Protein AF-A0A0V8E8H3-F1 (afdb_monomer_lite)

Structure (mmCIF, N/CA/C/O backbone):
data_AF-A0A0V8E8H3-F1
#
_entry.id   AF-A0A0V8E8H3-F1
#
loop_
_atom_site.group_PDB
_atom_site.id
_atom_site.type_symbol
_atom_site.label_atom_id
_atom_site.label_alt_id
_atom_site.label_comp_id
_atom_site.label_asym_id
_atom_site.label_entity_id
_atom_site.label_seq_id
_atom_site.pdbx_PDB_ins_code
_atom_site.Cartn_x
_atom_site.Cartn_y
_atom_site.Cartn_z
_atom_site.occupancy
_atom_site.B_iso_or_equiv
_atom_site.auth_seq_id
_atom_site.auth_comp_id
_atom_site.auth_asym_id
_atom_site.auth_atom_id
_atom_site.pdbx_PDB_model_num
ATOM 1 N N . MET A 1 1 ? -11.693 100.941 108.330 1.00 37.38 1 MET A N 1
ATOM 2 C CA . MET A 1 1 ? -12.966 100.360 107.832 1.00 37.38 1 MET A CA 1
ATOM 3 C C . MET A 1 1 ? -12.773 100.107 106.336 1.00 37.38 1 MET A C 1
ATOM 5 O O . MET A 1 1 ? -12.421 101.044 105.645 1.00 37.38 1 MET A O 1
ATOM 9 N N . LYS A 1 2 ? -12.611 98.863 105.846 1.00 33.56 2 LYS A N 1
ATOM 10 C CA . LYS A 1 2 ? -13.673 97.895 105.465 1.00 33.56 2 LYS A CA 1
ATOM 11 C C . LYS A 1 2 ? -14.804 98.586 104.664 1.00 33.56 2 LYS A C 1
ATOM 13 O O . LYS A 1 2 ? -15.386 99.509 105.199 1.00 33.56 2 LYS A O 1
ATOM 18 N N . LYS A 1 3 ? -15.227 98.151 103.472 1.00 38.03 3 LYS A N 1
ATOM 19 C CA . LYS A 1 3 ? -14.852 97.002 102.628 1.00 38.03 3 LYS A CA 1
ATOM 20 C C . LYS A 1 3 ? -15.695 97.066 101.327 1.00 38.03 3 LYS A C 1
ATOM 22 O O . LYS A 1 3 ? -16.772 97.642 101.343 1.00 38.03 3 LYS A O 1
ATOM 27 N N . VAL A 1 4 ? -15.244 96.307 100.321 1.00 41.72 4 VAL A N 1
ATOM 28 C CA . VAL A 1 4 ? -16.020 95.638 99.241 1.00 41.72 4 VAL A CA 1
ATOM 29 C C . VAL A 1 4 ? -16.290 96.492 97.994 1.00 41.72 4 VAL A C 1
ATOM 31 O O . VAL A 1 4 ? -17.105 97.399 98.005 1.00 41.72 4 VAL A O 1
ATOM 34 N N . LYS A 1 5 ? -15.477 96.341 96.937 1.00 48.31 5 LYS A N 1
ATOM 35 C CA . LYS A 1 5 ? -15.525 95.304 95.871 1.00 48.31 5 LYS A CA 1
ATOM 36 C C . LYS A 1 5 ? -16.839 95.317 95.089 1.00 48.31 5 LYS A C 1
ATOM 38 O O . LYS A 1 5 ? -17.816 94.708 95.502 1.00 48.31 5 LYS A O 1
ATOM 43 N N . ASN A 1 6 ? -16.785 95.898 93.895 1.00 41.44 6 ASN A N 1
ATOM 44 C CA . ASN A 1 6 ? -17.741 95.603 92.840 1.00 41.44 6 ASN A CA 1
ATOM 45 C C . ASN A 1 6 ? -17.167 94.461 91.981 1.00 41.44 6 ASN A C 1
ATOM 47 O O . ASN A 1 6 ? -16.032 94.538 91.509 1.00 41.44 6 ASN A O 1
ATOM 51 N N . ILE A 1 7 ? -17.914 93.364 91.876 1.00 50.38 7 ILE A N 1
ATOM 52 C CA . ILE A 1 7 ? -17.522 92.127 91.190 1.00 50.38 7 ILE A CA 1
ATOM 53 C C . ILE A 1 7 ? -17.868 92.280 89.707 1.00 50.38 7 ILE A C 1
ATOM 55 O O . ILE A 1 7 ? -19.026 92.497 89.357 1.00 50.38 7 ILE A O 1
ATOM 59 N N . LYS A 1 8 ? -16.870 92.155 88.827 1.00 50.28 8 LYS A N 1
ATOM 60 C CA . LYS A 1 8 ? -17.069 92.178 87.372 1.00 50.28 8 LYS A CA 1
ATOM 61 C C . LYS A 1 8 ? -17.584 90.804 86.923 1.00 50.28 8 LYS A C 1
ATOM 63 O O . LYS A 1 8 ? -16.892 89.805 87.103 1.00 50.28 8 LYS A O 1
ATOM 68 N N . ARG A 1 9 ? -18.805 90.748 86.377 1.00 48.50 9 ARG A N 1
ATOM 69 C CA . ARG A 1 9 ? -19.373 89.544 85.743 1.00 48.50 9 ARG A CA 1
ATOM 70 C C . ARG A 1 9 ? -18.621 89.254 84.440 1.00 48.50 9 ARG A C 1
ATOM 72 O O . ARG A 1 9 ? -18.602 90.102 83.553 1.00 48.50 9 ARG A O 1
ATOM 79 N N . ILE A 1 10 ? -18.025 88.071 84.344 1.00 56.50 10 ILE A N 1
ATOM 80 C CA . ILE A 1 10 ? -17.453 87.508 83.112 1.00 56.50 10 ILE A CA 1
ATOM 81 C C . ILE A 1 10 ? -18.575 86.740 82.396 1.00 56.50 10 ILE A C 1
ATOM 83 O O . ILE A 1 10 ? -19.375 86.072 83.053 1.00 56.50 10 ILE A O 1
ATOM 87 N N . SER A 1 11 ? -18.695 86.892 81.075 1.00 54.25 11 SER A N 1
ATOM 88 C CA . SER A 1 11 ? -19.768 86.284 80.279 1.00 54.25 11 SER A CA 1
ATOM 89 C C . SER A 1 11 ? -19.485 84.816 79.958 1.00 54.25 11 SER A C 1
ATOM 91 O O . SER A 1 11 ? -18.358 84.453 79.632 1.00 54.25 11 SER A O 1
ATOM 93 N N . PHE A 1 12 ? -20.540 84.000 79.961 1.00 54.75 12 PHE A N 1
ATOM 94 C CA . PHE A 1 12 ? -20.538 82.551 79.713 1.00 54.75 12 PHE A CA 1
ATOM 95 C C . PHE A 1 12 ? -19.749 82.099 78.466 1.00 54.75 12 PHE A C 1
ATOM 97 O O . PHE A 1 12 ? -19.111 81.052 78.486 1.00 54.75 12 PHE A O 1
ATOM 104 N N . THR A 1 13 ? -19.716 82.905 77.403 1.00 58.84 13 THR A N 1
ATOM 105 C CA . THR A 1 13 ? -18.957 82.629 76.171 1.00 58.84 13 THR A CA 1
ATOM 106 C C . THR A 1 13 ? -17.442 82.551 76.378 1.00 58.84 13 THR A C 1
ATOM 108 O O . THR A 1 13 ? -16.795 81.726 75.745 1.00 58.84 13 THR A O 1
ATOM 111 N N . GLN A 1 14 ? -16.870 83.336 77.297 1.00 58.47 14 GLN A N 1
ATOM 112 C CA . GLN A 1 14 ? -15.428 83.293 77.582 1.00 58.47 14 GLN A CA 1
ATOM 113 C C . GLN A 1 14 ? -15.027 82.041 78.374 1.00 58.47 14 GLN A C 1
ATOM 115 O O . GLN A 1 14 ? -13.898 81.587 78.263 1.00 58.47 14 GLN A O 1
ATOM 120 N N . SER A 1 15 ? -15.957 81.447 79.125 1.00 56.81 15 SER A N 1
ATOM 121 C CA . SER A 1 15 ? -15.726 80.206 79.875 1.00 56.81 15 SER A CA 1
ATOM 122 C C . SER A 1 15 ? -15.856 78.943 79.012 1.00 56.81 15 SER A C 1
ATOM 124 O O . SER A 1 15 ? -15.428 77.875 79.435 1.00 56.81 15 SER A O 1
ATOM 126 N N . PHE A 1 16 ? -16.460 79.047 77.822 1.00 53.34 16 PHE A N 1
ATOM 127 C CA . PHE A 1 16 ? -16.715 77.912 76.928 1.00 53.34 16 PHE A CA 1
ATOM 128 C C . PHE A 1 16 ? -15.580 77.693 75.908 1.00 53.34 16 PHE A C 1
ATOM 130 O O . PHE A 1 16 ? -15.243 76.551 75.608 1.00 53.34 16 PHE A O 1
ATOM 137 N N . ASP A 1 17 ? -14.934 78.766 75.437 1.00 52.91 17 ASP A N 1
ATOM 138 C CA . ASP A 1 17 ? -13.814 78.697 74.480 1.00 52.91 17 ASP A CA 1
ATOM 139 C C . ASP A 1 17 ? -12.483 78.219 75.100 1.00 52.91 17 ASP A C 1
ATOM 141 O O . ASP A 1 17 ? -11.581 77.806 74.373 1.00 52.91 17 ASP A O 1
ATOM 145 N N . GLU A 1 18 ? -12.353 78.216 76.431 1.00 59.72 18 GLU A N 1
ATOM 146 C CA . GLU A 1 18 ? -11.181 77.663 77.136 1.00 59.72 18 GLU A CA 1
ATOM 147 C C . GLU A 1 18 ? -11.266 76.140 77.366 1.00 59.72 18 GLU A C 1
ATOM 149 O O . GLU A 1 18 ? -10.274 75.520 77.745 1.00 59.72 18 GLU A O 1
ATOM 154 N N . LEU A 1 19 ? -12.423 75.512 77.115 1.00 52.06 19 LEU A N 1
ATOM 155 C CA . LEU A 1 19 ? -12.649 74.082 77.375 1.00 52.06 19 LEU A CA 1
ATOM 156 C C . LEU A 1 19 ? -12.292 73.154 76.200 1.00 52.06 19 LEU A C 1
ATOM 158 O O . LEU A 1 19 ? -12.373 71.936 76.353 1.00 52.06 19 LEU A O 1
ATOM 162 N N . PHE A 1 20 ? -11.860 73.687 75.050 1.00 55.69 20 PHE A N 1
ATOM 163 C CA . PHE A 1 20 ? -11.493 72.874 73.886 1.00 55.69 20 PHE A CA 1
ATOM 164 C C . PHE A 1 20 ? -10.210 73.370 73.205 1.00 55.69 20 PHE A C 1
ATOM 166 O O . PHE A 1 20 ? -10.177 74.427 72.574 1.00 55.69 20 PHE A O 1
ATOM 173 N N . GLU A 1 21 ? -9.150 72.560 73.263 1.00 50.62 21 GLU A N 1
ATOM 174 C CA . GLU A 1 21 ? -7.960 72.748 72.430 1.00 50.62 21 GLU A CA 1
ATOM 175 C C . GLU A 1 21 ? -8.339 72.512 70.957 1.00 50.62 21 GLU A C 1
ATOM 177 O O . GLU A 1 21 ? -8.777 71.424 70.575 1.00 50.62 21 GLU A O 1
ATOM 182 N N . LYS A 1 22 ? -8.197 73.531 70.100 1.00 58.03 22 LYS A N 1
ATOM 183 C CA . LYS A 1 22 ? -8.453 73.372 68.659 1.00 58.03 22 LYS A CA 1
ATOM 184 C C . LYS A 1 22 ? -7.410 72.408 68.067 1.00 58.03 22 LYS A C 1
ATOM 186 O O . LYS A 1 22 ? -6.212 72.674 68.211 1.00 58.03 22 LYS A O 1
ATOM 191 N N . PRO A 1 23 ? -7.807 71.325 67.370 1.00 46.62 23 PRO A N 1
ATOM 192 C CA . PRO A 1 23 ? -6.852 70.379 66.807 1.00 46.62 23 PRO A CA 1
ATOM 193 C C . PRO A 1 23 ? -5.990 71.066 65.742 1.00 46.62 23 PRO A C 1
ATOM 195 O O . PRO A 1 23 ? -6.482 71.545 64.720 1.00 46.62 23 PRO A O 1
ATOM 198 N N . LYS A 1 24 ? -4.675 71.109 65.974 1.00 44.41 24 LYS A N 1
ATOM 199 C CA . LYS A 1 24 ? -3.693 71.551 64.977 1.00 44.41 24 LYS A CA 1
ATOM 200 C C . LYS A 1 24 ? -3.573 70.469 63.900 1.00 44.41 24 LYS A C 1
ATOM 202 O O . LYS A 1 24 ? -2.931 69.444 64.121 1.00 44.41 24 LYS A O 1
ATOM 207 N N . LEU A 1 25 ? -4.173 70.686 62.729 1.00 43.91 25 LEU A N 1
ATOM 208 C CA . LEU A 1 25 ? -3.945 69.843 61.552 1.00 43.91 25 LEU A CA 1
ATOM 209 C C . LEU A 1 25 ? -2.470 69.958 61.130 1.00 43.91 25 LEU A C 1
ATOM 211 O O . LEU A 1 25 ? -2.032 71.002 60.651 1.00 43.91 25 LEU A O 1
ATOM 215 N N . LYS A 1 26 ? -1.687 68.889 61.317 1.00 43.28 26 LYS A N 1
ATOM 216 C CA . LYS A 1 26 ? -0.327 68.791 60.769 1.00 43.28 26 LYS A CA 1
ATOM 217 C C . LYS A 1 26 ? -0.415 68.620 59.252 1.00 43.28 26 LYS A C 1
ATOM 219 O O . LYS A 1 26 ? -0.733 67.539 58.763 1.00 43.28 26 LYS A O 1
ATOM 224 N N . THR A 1 27 ? -0.080 69.665 58.507 1.00 46.56 27 THR A N 1
ATOM 225 C CA . THR A 1 27 ? 0.282 69.568 57.090 1.00 46.56 27 THR A CA 1
ATOM 226 C C . THR A 1 27 ? 1.502 68.655 56.953 1.00 46.56 27 THR A C 1
ATOM 228 O O . THR A 1 27 ? 2.615 69.034 57.320 1.00 46.56 27 THR A O 1
ATOM 231 N N . PHE A 1 28 ? 1.312 67.434 56.447 1.00 43.84 28 PHE A N 1
ATOM 232 C CA . PHE A 1 28 ? 2.410 66.531 56.092 1.00 43.84 28 PHE A CA 1
ATOM 233 C C . PHE A 1 28 ? 3.062 66.984 54.776 1.00 43.84 28 PHE A C 1
ATOM 235 O O . PHE A 1 28 ? 2.979 66.320 53.746 1.00 43.84 28 PHE A O 1
ATOM 242 N N . GLU A 1 29 ? 3.755 68.121 54.801 1.00 54.16 29 GLU A N 1
ATOM 243 C CA . GLU A 1 29 ? 4.757 68.426 53.785 1.00 54.16 29 GLU A CA 1
ATOM 244 C C . GLU A 1 29 ? 6.029 67.646 54.109 1.00 54.16 29 GLU A C 1
ATOM 246 O O . GLU A 1 29 ? 6.915 68.108 54.823 1.00 54.16 29 GLU A O 1
ATOM 251 N N . SER A 1 30 ? 6.148 66.430 53.580 1.00 56.44 30 SER A N 1
ATOM 252 C CA . SER A 1 30 ? 7.467 65.818 53.482 1.00 56.44 30 SER A CA 1
ATOM 253 C C . SER A 1 30 ? 7.711 65.357 52.054 1.00 56.44 30 SER A C 1
ATOM 255 O O . SER A 1 30 ? 7.019 64.499 51.508 1.00 56.44 30 SER A O 1
ATOM 257 N N . ARG A 1 31 ? 8.739 65.944 51.434 1.00 57.31 31 ARG A N 1
ATOM 258 C CA . ARG A 1 31 ? 9.288 65.555 50.126 1.00 57.31 31 ARG A CA 1
ATOM 259 C C . ARG A 1 31 ? 9.525 64.040 50.046 1.00 57.31 31 ARG A C 1
ATOM 261 O O . ARG A 1 31 ? 9.348 63.441 48.994 1.00 57.31 31 ARG A O 1
ATOM 268 N N . LYS A 1 32 ? 9.832 63.425 51.194 1.00 58.00 32 LYS A N 1
ATOM 269 C CA . LYS A 1 32 ? 9.956 61.978 51.376 1.00 58.00 32 LYS A CA 1
ATOM 270 C C . LYS A 1 32 ? 8.656 61.237 51.055 1.00 58.00 32 LYS A C 1
ATOM 272 O O . LYS A 1 32 ? 8.710 60.301 50.274 1.00 58.00 32 LYS A O 1
ATOM 277 N N . VAL A 1 33 ? 7.499 61.657 51.575 1.00 60.00 33 VAL A N 1
ATOM 278 C CA . VAL A 1 33 ? 6.211 60.982 51.308 1.00 60.00 33 VAL A CA 1
ATOM 279 C C . VAL A 1 33 ? 5.842 61.036 49.825 1.00 60.00 33 VAL A C 1
ATOM 281 O O . VAL A 1 33 ? 5.443 60.007 49.289 1.00 60.00 33 VAL A O 1
ATOM 284 N N . LYS A 1 34 ? 6.054 62.173 49.140 1.00 59.06 34 LYS A N 1
ATOM 285 C CA . LYS A 1 34 ? 5.850 62.291 47.679 1.00 59.06 34 LYS A CA 1
ATOM 286 C C . LYS A 1 34 ? 6.781 61.370 46.882 1.00 59.06 34 LYS A C 1
ATOM 288 O O . LYS A 1 34 ? 6.333 60.714 45.952 1.00 59.06 34 LYS A O 1
ATOM 293 N N . ILE A 1 35 ?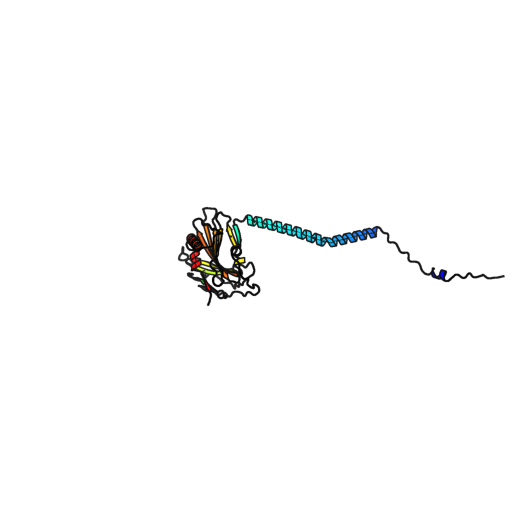 8.059 61.294 47.261 1.00 64.69 35 ILE A N 1
ATOM 294 C CA . ILE A 1 35 ? 9.033 60.390 46.626 1.00 64.69 35 ILE A CA 1
ATOM 295 C C . ILE A 1 35 ? 8.625 58.926 46.838 1.00 64.69 35 ILE A C 1
ATOM 297 O O . ILE A 1 35 ? 8.613 58.156 45.884 1.00 64.69 35 ILE A O 1
ATOM 301 N N . TRP A 1 36 ? 8.214 58.552 48.053 1.00 62.09 36 TRP A N 1
ATOM 302 C CA . TRP A 1 36 ? 7.741 57.199 48.355 1.00 62.09 36 TRP A CA 1
ATOM 303 C C . TRP A 1 36 ? 6.467 56.826 47.592 1.00 62.09 36 TRP A C 1
ATOM 305 O O . TRP A 1 36 ? 6.355 55.692 47.136 1.00 62.09 36 TRP A O 1
ATOM 315 N N . SER A 1 37 ? 5.538 57.765 47.385 1.00 65.00 37 SER A N 1
ATOM 316 C CA . SER A 1 37 ? 4.342 57.507 46.567 1.00 65.00 37 SER A CA 1
ATOM 317 C C . SER A 1 37 ? 4.689 57.340 45.087 1.00 65.00 37 SER A C 1
ATOM 319 O O . SER A 1 37 ? 4.151 56.450 44.438 1.00 65.00 37 SER A O 1
ATOM 321 N N . LEU A 1 38 ? 5.626 58.131 44.559 1.00 62.69 38 LEU A N 1
ATOM 322 C CA . LEU A 1 38 ? 6.076 58.014 43.168 1.00 62.69 38 LEU A CA 1
ATOM 323 C C . LEU A 1 38 ? 6.811 56.688 42.914 1.00 62.69 38 LEU A C 1
ATOM 325 O O . LEU A 1 38 ? 6.567 56.035 41.903 1.00 62.69 38 LEU A O 1
ATOM 329 N N . ILE A 1 39 ? 7.645 56.254 43.867 1.00 64.12 39 ILE A N 1
ATOM 330 C CA . ILE A 1 39 ? 8.295 54.937 43.847 1.00 64.12 39 ILE A CA 1
ATOM 331 C C . ILE A 1 39 ? 7.243 53.823 43.908 1.00 64.12 39 ILE A C 1
ATOM 333 O O . ILE A 1 39 ? 7.311 52.889 43.116 1.00 64.12 39 ILE A O 1
ATOM 337 N N . ALA A 1 40 ? 6.240 53.931 44.784 1.00 62.56 40 ALA A N 1
ATOM 338 C CA . ALA A 1 40 ? 5.174 52.937 44.883 1.00 62.56 40 ALA A CA 1
ATOM 339 C C . ALA A 1 40 ? 4.369 52.814 43.577 1.00 62.56 40 ALA A C 1
ATOM 341 O O . ALA A 1 40 ? 4.123 51.703 43.117 1.00 62.56 40 ALA A O 1
ATOM 342 N N . VAL A 1 41 ? 4.020 53.933 42.933 1.00 66.81 41 VAL A N 1
ATOM 343 C CA . VAL A 1 41 ? 3.316 53.926 41.638 1.00 66.81 41 VAL A CA 1
ATOM 344 C C . VAL A 1 41 ? 4.186 53.328 40.531 1.00 66.81 41 VAL A C 1
ATOM 346 O O . VAL A 1 41 ? 3.695 52.514 39.753 1.00 66.81 41 VAL A O 1
ATOM 349 N N . ALA A 1 42 ? 5.476 53.670 40.477 1.00 59.09 42 ALA A N 1
ATOM 350 C CA . ALA A 1 42 ? 6.402 53.102 39.497 1.00 59.09 42 ALA A CA 1
ATOM 351 C C . ALA A 1 42 ? 6.578 51.586 39.681 1.00 59.09 42 ALA A C 1
ATOM 353 O O . ALA A 1 42 ? 6.575 50.844 38.703 1.00 59.09 42 ALA A O 1
ATOM 354 N N . ILE A 1 43 ? 6.661 51.120 40.930 1.00 61.28 43 ILE A N 1
ATOM 355 C CA . ILE A 1 43 ? 6.724 49.696 41.273 1.00 61.28 43 ILE A CA 1
ATOM 356 C C . ILE A 1 43 ? 5.445 48.982 40.822 1.00 61.28 43 ILE A C 1
ATOM 358 O O . ILE A 1 43 ? 5.528 47.960 40.149 1.00 61.28 43 ILE A O 1
ATOM 362 N N . VAL A 1 44 ? 4.267 49.532 41.127 1.00 63.09 44 VAL A N 1
ATOM 363 C CA . VAL A 1 44 ? 2.981 48.948 40.708 1.00 63.09 44 VAL A CA 1
ATOM 364 C C . VAL A 1 44 ? 2.857 48.919 39.182 1.00 63.09 44 VAL A C 1
ATOM 366 O O . VAL A 1 44 ? 2.457 47.898 38.632 1.00 63.09 44 VAL A O 1
ATOM 369 N N . ALA A 1 45 ? 3.256 49.982 38.480 1.00 59.97 45 ALA A N 1
ATOM 370 C CA . ALA A 1 45 ? 3.254 50.024 37.017 1.00 59.97 45 ALA A CA 1
ATOM 371 C C . ALA A 1 45 ? 4.234 49.007 36.401 1.00 59.97 45 ALA A C 1
ATOM 373 O O . ALA A 1 45 ? 3.916 48.363 35.398 1.00 59.97 45 ALA A O 1
ATOM 374 N N . PHE A 1 46 ? 5.401 48.812 37.019 1.00 58.31 46 PHE A N 1
ATOM 375 C CA . PHE A 1 46 ? 6.375 47.805 36.606 1.00 58.31 46 PHE A CA 1
ATOM 376 C C . PHE A 1 46 ? 5.844 46.383 36.837 1.00 58.31 46 PHE A C 1
ATOM 378 O O . PHE A 1 46 ? 5.890 45.562 35.928 1.00 58.31 46 PHE A O 1
ATOM 385 N N . PHE A 1 47 ? 5.241 46.098 37.995 1.00 57.25 47 PHE A N 1
ATOM 386 C CA . PHE A 1 47 ? 4.621 44.797 38.274 1.00 57.25 47 PHE A CA 1
ATOM 387 C C . PHE A 1 47 ? 3.371 44.524 37.429 1.00 57.25 47 PHE A C 1
ATOM 389 O O . PHE A 1 47 ? 3.115 43.372 37.095 1.00 57.25 47 PHE A O 1
ATOM 396 N N . ALA A 1 48 ? 2.614 45.553 37.045 1.00 59.34 48 ALA A N 1
ATOM 397 C CA . ALA A 1 48 ? 1.456 45.406 36.164 1.00 59.34 48 ALA A CA 1
ATOM 398 C C . ALA A 1 48 ? 1.854 45.137 34.700 1.00 59.34 48 ALA A C 1
ATOM 400 O O . ALA A 1 48 ? 1.143 44.428 33.992 1.00 59.34 48 ALA A O 1
ATOM 401 N N . SER A 1 49 ? 2.989 45.677 34.242 1.00 56.72 49 SER A N 1
ATOM 402 C CA . SER A 1 49 ? 3.477 45.521 32.859 1.00 56.72 49 SER A CA 1
ATOM 403 C C . SER A 1 49 ? 4.465 44.364 32.672 1.00 56.72 49 SER A C 1
ATOM 405 O O . SER A 1 49 ? 4.584 43.843 31.562 1.00 56.72 49 SER A O 1
ATOM 407 N N . ALA A 1 50 ? 5.128 43.908 33.740 1.00 59.31 50 ALA A N 1
ATOM 408 C CA . ALA A 1 50 ? 6.066 42.788 33.702 1.00 59.31 50 ALA A CA 1
ATOM 409 C C . ALA A 1 50 ? 5.460 41.486 33.136 1.00 59.31 50 ALA A C 1
ATOM 411 O O . ALA A 1 50 ? 6.125 40.885 32.294 1.00 59.31 50 ALA A O 1
ATOM 412 N N . PRO A 1 51 ? 4.220 41.067 33.480 1.00 58.25 51 PRO A N 1
ATOM 413 C CA . PRO A 1 51 ? 3.593 39.881 32.892 1.00 58.25 51 PRO A CA 1
ATOM 414 C C . PRO A 1 51 ? 3.374 40.010 31.380 1.00 58.25 51 PRO A C 1
ATOM 416 O O . PRO A 1 51 ? 3.519 39.042 30.645 1.00 58.25 51 PRO A O 1
ATOM 419 N N . PHE A 1 52 ? 3.053 41.211 30.891 1.00 60.44 52 PHE A N 1
ATOM 420 C CA . PHE A 1 52 ? 2.856 41.449 29.460 1.00 60.44 52 PHE A CA 1
ATOM 421 C C . PHE A 1 52 ? 4.183 41.437 28.696 1.00 60.44 52 PHE A C 1
ATOM 423 O O . PHE A 1 52 ? 4.271 40.843 27.623 1.00 60.44 52 PHE A O 1
ATOM 430 N N . LEU A 1 53 ? 5.234 42.039 29.259 1.00 54.69 53 LEU A N 1
ATOM 431 C CA . LEU A 1 53 ? 6.574 42.021 28.670 1.00 54.69 53 LEU A CA 1
ATOM 432 C C . LEU A 1 53 ? 7.172 40.611 28.653 1.00 54.69 53 LEU A C 1
ATOM 434 O O . LEU A 1 53 ? 7.762 40.223 27.647 1.00 54.69 53 LEU A O 1
ATOM 438 N N . THR A 1 54 ? 6.994 39.821 29.717 1.00 55.25 54 THR A N 1
ATOM 439 C CA . THR A 1 54 ? 7.455 38.427 29.738 1.00 55.25 54 THR A CA 1
ATOM 440 C C . THR A 1 54 ? 6.685 37.570 28.746 1.00 55.25 54 THR A C 1
ATOM 442 O O . THR A 1 54 ? 7.323 36.811 28.026 1.00 55.25 54 THR A O 1
ATOM 445 N N . VAL A 1 55 ? 5.362 37.730 28.616 1.00 54.22 55 VAL A N 1
ATOM 446 C CA . VAL A 1 55 ? 4.579 37.035 27.580 1.00 54.22 55 VAL A CA 1
ATOM 447 C C . VAL A 1 55 ? 5.074 37.404 26.182 1.00 54.22 55 VAL A C 1
ATOM 449 O O . VAL A 1 55 ? 5.376 36.506 25.410 1.00 54.22 55 VAL A O 1
ATOM 452 N N . ILE A 1 56 ? 5.260 38.690 25.865 1.00 52.81 56 ILE A N 1
ATOM 453 C CA . ILE A 1 56 ? 5.755 39.128 24.547 1.00 52.81 56 ILE A CA 1
ATOM 454 C C . ILE A 1 56 ? 7.156 38.572 24.259 1.00 52.81 56 ILE A C 1
ATOM 456 O O . ILE A 1 56 ? 7.396 38.041 23.175 1.00 52.81 56 ILE A O 1
ATOM 460 N N . VAL A 1 57 ? 8.084 38.651 25.218 1.00 48.91 57 VAL A N 1
ATOM 461 C CA . VAL A 1 57 ? 9.446 38.116 25.055 1.00 48.91 57 VAL A CA 1
ATOM 462 C C . VAL A 1 57 ? 9.417 36.595 24.907 1.00 48.91 57 VAL A C 1
ATOM 464 O O . VAL A 1 57 ? 10.095 36.062 24.029 1.00 48.91 57 VAL A O 1
ATOM 467 N N . VAL A 1 58 ? 8.607 35.884 25.696 1.00 53.59 58 VAL A N 1
ATOM 468 C CA . VAL A 1 58 ? 8.425 34.429 25.577 1.00 53.59 58 VAL A CA 1
ATOM 469 C C . VAL A 1 58 ? 7.822 34.077 24.218 1.00 53.59 58 VAL A C 1
ATOM 471 O O . VAL A 1 58 ? 8.336 33.184 23.555 1.00 53.59 58 VAL A O 1
ATOM 474 N N . THR A 1 59 ? 6.812 34.798 23.731 1.00 53.31 59 THR A N 1
ATOM 475 C CA . THR A 1 59 ? 6.223 34.565 22.405 1.00 53.31 59 THR A CA 1
ATOM 476 C C . THR A 1 59 ? 7.235 34.817 21.286 1.00 53.31 59 THR A C 1
ATOM 478 O O . THR A 1 59 ? 7.383 33.971 20.409 1.00 53.31 59 THR A O 1
ATOM 481 N N . ILE A 1 60 ? 7.994 35.919 21.325 1.00 58.12 60 ILE A N 1
ATOM 482 C CA . ILE A 1 60 ? 9.015 36.240 20.310 1.00 58.12 60 ILE A CA 1
ATOM 483 C C . ILE A 1 60 ? 10.160 35.216 20.327 1.00 58.12 60 ILE A C 1
ATOM 485 O O . ILE A 1 60 ? 10.605 34.760 19.272 1.00 58.12 60 ILE A O 1
ATOM 489 N N . THR A 1 61 ? 10.642 34.828 21.511 1.00 53.44 61 THR A N 1
ATOM 490 C CA . THR A 1 61 ? 11.717 33.830 21.649 1.00 53.44 61 THR A CA 1
ATOM 491 C C . THR A 1 61 ? 11.246 32.438 21.238 1.00 53.44 61 THR A C 1
ATOM 493 O O . THR A 1 61 ? 11.953 31.770 20.488 1.00 53.44 61 THR A O 1
ATOM 496 N N . THR A 1 62 ? 10.029 32.038 21.612 1.00 59.50 62 THR A N 1
ATOM 497 C CA . THR A 1 62 ? 9.408 30.777 21.177 1.00 59.50 62 THR A CA 1
ATOM 498 C C . THR A 1 62 ? 9.213 30.764 19.664 1.00 59.50 62 THR A C 1
ATOM 500 O O . THR A 1 62 ? 9.584 29.790 19.018 1.00 59.50 62 THR A O 1
ATOM 503 N N . GLN A 1 63 ? 8.748 31.865 19.063 1.00 65.19 63 GLN A N 1
ATOM 504 C CA . GLN A 1 63 ? 8.624 31.976 17.610 1.00 65.19 63 GLN A CA 1
ATOM 505 C C . GLN A 1 63 ? 9.988 31.898 16.910 1.00 65.19 63 GLN A C 1
ATOM 507 O O . GLN A 1 63 ? 10.114 31.246 15.880 1.00 65.19 63 GLN A O 1
ATOM 512 N N . SER A 1 64 ? 11.029 32.524 17.467 1.00 64.19 64 SER A N 1
ATOM 513 C CA . SER A 1 64 ? 12.395 32.439 16.935 1.00 64.19 64 SER A CA 1
ATOM 514 C C . SER A 1 64 ? 12.955 31.015 17.018 1.00 64.19 64 SER A C 1
ATOM 516 O O . SER A 1 64 ? 13.550 30.528 16.057 1.00 64.19 64 SER A O 1
ATOM 518 N N . ILE A 1 65 ? 12.718 30.312 18.130 1.00 66.25 65 ILE A N 1
ATOM 519 C CA . ILE A 1 65 ? 13.108 28.908 18.309 1.00 66.25 65 ILE A CA 1
ATOM 520 C C . ILE A 1 65 ? 12.353 28.017 17.320 1.00 66.25 65 ILE A C 1
ATOM 522 O O . ILE A 1 65 ? 12.994 27.231 16.629 1.00 66.25 65 ILE A O 1
ATOM 526 N N . ILE A 1 66 ? 11.034 28.183 17.184 1.00 71.69 66 ILE A N 1
ATOM 527 C CA . ILE A 1 66 ? 10.211 27.455 16.208 1.00 71.69 66 ILE A CA 1
ATOM 528 C C . ILE A 1 66 ? 10.723 27.710 14.790 1.00 71.69 66 ILE A C 1
ATOM 530 O O . ILE A 1 66 ? 10.999 26.762 14.064 1.00 71.69 66 ILE A O 1
ATOM 534 N N . ASN A 1 67 ? 10.942 28.970 14.412 1.00 76.75 67 ASN A N 1
ATOM 535 C CA . ASN A 1 67 ? 11.431 29.331 13.082 1.00 76.75 67 ASN A CA 1
ATOM 536 C C . ASN A 1 67 ? 12.828 28.751 12.806 1.00 76.75 67 ASN A C 1
ATOM 538 O O . ASN A 1 67 ? 13.106 28.301 11.697 1.00 76.75 67 ASN A O 1
ATOM 542 N N . ASN A 1 68 ? 13.725 28.758 13.794 1.00 74.56 68 ASN A N 1
ATOM 543 C CA . ASN A 1 68 ? 15.065 28.189 13.650 1.00 74.56 68 ASN A CA 1
ATOM 544 C C . ASN A 1 68 ? 15.036 26.658 13.578 1.00 74.56 68 ASN A C 1
ATOM 546 O O . ASN A 1 68 ? 15.781 26.079 12.788 1.00 74.56 68 ASN A O 1
ATOM 550 N N . SER A 1 69 ? 14.180 26.007 14.365 1.00 64.94 69 SER A N 1
ATOM 551 C CA . SER A 1 69 ? 13.947 24.563 14.296 1.00 64.94 69 SER A CA 1
ATOM 552 C C . SER A 1 69 ? 13.339 24.170 12.953 1.00 64.94 69 SER A C 1
ATOM 554 O O . SER A 1 69 ? 13.851 23.254 12.318 1.00 64.94 69 SER A O 1
ATOM 556 N N . GLN A 1 70 ? 12.356 24.924 12.455 1.00 73.81 70 GLN A N 1
ATOM 557 C CA . GLN A 1 70 ? 11.770 24.711 11.134 1.00 73.81 70 GLN A CA 1
ATOM 558 C C . GLN A 1 70 ? 12.824 24.859 10.037 1.00 73.81 70 GLN A C 1
ATOM 560 O O . GLN A 1 70 ? 13.006 23.942 9.253 1.00 73.81 70 GLN A O 1
ATOM 565 N N . LYS A 1 71 ? 13.642 25.922 10.060 1.00 80.81 71 LYS A N 1
ATOM 566 C CA . LYS A 1 71 ? 14.761 26.080 9.113 1.00 80.81 71 LYS A CA 1
ATOM 567 C C . LYS A 1 71 ? 15.754 24.916 9.150 1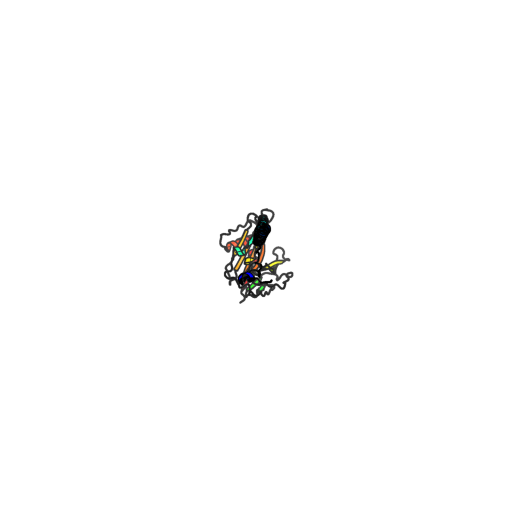.00 80.81 71 LYS A C 1
ATOM 569 O O . LYS A 1 71 ? 16.355 24.598 8.125 1.00 80.81 71 LYS A O 1
ATOM 574 N N . LYS A 1 72 ? 15.996 24.310 10.318 1.00 75.50 72 LYS A N 1
ATOM 575 C CA . LYS A 1 72 ? 16.852 23.117 10.430 1.00 75.50 72 LYS A CA 1
ATOM 576 C C . LYS A 1 72 ? 16.172 21.893 9.821 1.00 75.50 72 LYS A C 1
ATOM 578 O O . LYS A 1 72 ? 16.830 21.182 9.072 1.00 75.50 72 LYS A O 1
ATOM 583 N N . ILE A 1 73 ? 14.884 21.687 10.091 1.00 76.94 73 ILE A N 1
ATOM 584 C CA . ILE A 1 73 ? 14.079 20.619 9.481 1.00 76.94 73 ILE A CA 1
ATOM 585 C C . ILE A 1 73 ? 14.053 20.787 7.959 1.00 76.94 73 ILE A C 1
ATOM 587 O O . ILE A 1 73 ? 14.342 19.837 7.241 1.00 76.94 73 ILE A O 1
ATOM 591 N N . ASP A 1 74 ? 13.823 21.999 7.460 1.00 78.75 74 ASP A N 1
ATOM 592 C CA . ASP A 1 74 ? 13.794 22.303 6.029 1.00 78.75 74 ASP A CA 1
ATOM 593 C C . ASP A 1 74 ? 15.148 22.018 5.369 1.00 78.75 74 ASP A C 1
ATOM 595 O O . ASP A 1 74 ? 15.203 21.435 4.290 1.00 78.75 74 ASP A O 1
ATOM 599 N N . LYS A 1 75 ? 16.262 22.367 6.032 1.00 79.38 75 LYS A N 1
ATOM 600 C CA . LYS A 1 75 ? 17.610 22.009 5.560 1.00 79.38 75 LYS A CA 1
ATOM 601 C C . LYS A 1 75 ? 17.819 20.497 5.513 1.00 79.38 75 LYS A C 1
ATOM 603 O O . LYS A 1 75 ? 18.393 20.009 4.544 1.00 79.38 75 LYS A O 1
ATOM 608 N N . ILE A 1 76 ? 17.353 19.768 6.529 1.00 78.00 76 ILE A N 1
ATOM 609 C CA . ILE A 1 76 ? 17.431 18.302 6.567 1.00 78.00 76 ILE A CA 1
ATOM 610 C C . ILE A 1 76 ? 16.620 17.712 5.409 1.00 78.00 76 ILE A C 1
ATOM 612 O O . ILE A 1 76 ? 17.174 16.934 4.636 1.00 78.00 76 ILE A O 1
ATOM 616 N N . LYS A 1 77 ? 15.367 18.141 5.219 1.00 75.12 77 LYS A N 1
ATOM 617 C CA . LYS A 1 77 ? 14.498 17.710 4.110 1.00 75.12 77 LYS A CA 1
ATOM 618 C C . LYS A 1 77 ? 15.103 18.031 2.739 1.00 75.12 77 LYS A C 1
ATOM 620 O O . LYS A 1 77 ? 15.122 17.190 1.843 1.00 75.12 77 LYS A O 1
ATOM 625 N N . ALA A 1 78 ? 15.673 19.224 2.577 1.00 80.44 78 ALA A N 1
ATOM 626 C CA . ALA A 1 78 ? 16.346 19.615 1.341 1.00 80.44 78 ALA A CA 1
ATOM 627 C C . ALA A 1 78 ? 17.564 18.726 1.035 1.00 80.44 78 ALA A C 1
ATOM 629 O O . ALA A 1 78 ? 17.796 18.411 -0.132 1.00 80.44 78 ALA A O 1
ATOM 630 N N . SER A 1 79 ? 18.297 18.295 2.068 1.00 82.19 79 SER A N 1
ATOM 631 C CA . SER A 1 79 ? 19.489 17.448 1.936 1.00 82.19 79 SER A CA 1
ATOM 632 C C . SER A 1 79 ? 19.209 15.963 1.686 1.00 82.19 79 SER A C 1
ATOM 634 O O . SER A 1 79 ? 20.119 15.262 1.251 1.00 82.19 79 SER A O 1
ATOM 636 N N . GLN A 1 80 ? 17.986 15.477 1.937 1.00 83.12 80 GLN A N 1
ATOM 637 C CA . GLN A 1 80 ? 17.639 14.077 1.667 1.00 83.12 80 GLN A CA 1
ATOM 638 C C . GLN A 1 80 ? 17.744 13.763 0.167 1.00 83.12 80 GLN A C 1
ATOM 640 O O . GLN A 1 80 ? 17.456 14.640 -0.654 1.00 83.12 80 GLN A O 1
ATOM 645 N N . PRO A 1 81 ? 18.102 12.528 -0.221 1.00 82.75 81 PRO A N 1
ATOM 646 C CA . PRO A 1 81 ? 18.151 12.131 -1.626 1.00 82.75 81 PRO A CA 1
ATOM 647 C C . PRO A 1 81 ? 16.760 11.919 -2.246 1.00 82.75 81 PRO A C 1
ATOM 649 O O . PRO A 1 81 ? 16.677 11.706 -3.449 1.00 82.75 81 PRO A O 1
ATOM 652 N N . TYR A 1 82 ? 15.684 12.031 -1.464 1.00 83.50 82 TYR A N 1
ATOM 653 C CA . TYR A 1 82 ? 14.294 11.846 -1.885 1.00 83.50 82 TYR A CA 1
ATOM 654 C C . TYR A 1 82 ? 13.397 13.022 -1.463 1.00 83.50 82 TYR A C 1
ATOM 656 O O . TYR A 1 82 ? 13.804 13.902 -0.693 1.00 83.50 82 TYR A O 1
ATOM 664 N N . THR A 1 83 ? 12.174 13.044 -1.990 1.00 87.00 83 THR A N 1
ATOM 665 C CA . THR A 1 83 ? 11.044 13.845 -1.507 1.00 87.00 83 THR A CA 1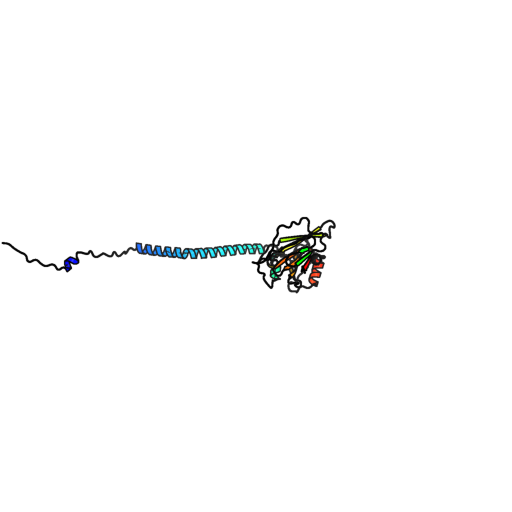
ATOM 666 C C . THR A 1 83 ? 9.941 12.928 -0.987 1.00 87.00 83 THR A C 1
ATOM 668 O O . THR A 1 83 ? 9.649 11.898 -1.589 1.00 87.00 83 THR A O 1
ATOM 671 N N . GLU A 1 84 ? 9.346 13.297 0.144 1.00 86.31 84 GLU A N 1
ATOM 672 C CA . GLU A 1 84 ? 8.191 12.612 0.738 1.00 86.31 84 GLU A CA 1
ATOM 673 C C . GLU A 1 84 ? 6.902 13.182 0.134 1.00 86.31 84 GLU A C 1
ATOM 675 O O . GLU A 1 84 ? 6.784 14.401 -0.029 1.00 86.31 84 GLU A O 1
ATOM 680 N N . HIS A 1 85 ? 5.958 12.308 -0.203 1.00 89.06 85 HIS A N 1
ATOM 681 C CA . HIS A 1 85 ? 4.670 12.662 -0.792 1.00 89.06 85 HIS A CA 1
ATOM 682 C C . HIS A 1 85 ? 3.532 11.893 -0.126 1.00 89.06 85 HIS A C 1
ATOM 684 O O . HIS A 1 85 ? 3.576 10.663 -0.054 1.00 89.06 85 HIS A O 1
ATOM 690 N N . ASP A 1 86 ? 2.462 12.601 0.238 1.00 91.50 86 ASP A N 1
ATOM 691 C CA . ASP A 1 86 ? 1.200 12.003 0.689 1.00 91.50 86 ASP A CA 1
ATOM 692 C C . ASP A 1 86 ? 0.400 11.540 -0.540 1.00 91.50 86 ASP A C 1
ATOM 694 O O . ASP A 1 86 ? -0.653 12.085 -0.885 1.00 91.50 86 ASP A O 1
ATOM 698 N N . ILE A 1 87 ? 0.939 10.564 -1.272 1.00 92.69 87 ILE A N 1
ATOM 699 C CA . ILE A 1 87 ? 0.558 10.291 -2.663 1.00 92.69 87 ILE A CA 1
ATOM 700 C C . ILE A 1 87 ? -0.933 9.982 -2.831 1.00 92.69 87 ILE A C 1
ATOM 702 O O . ILE A 1 87 ? -1.539 10.373 -3.828 1.00 92.69 87 ILE A O 1
ATOM 706 N N . LEU A 1 88 ? -1.565 9.321 -1.859 1.00 93.38 88 LEU A N 1
ATOM 707 C CA . LEU A 1 88 ? -3.003 9.068 -1.912 1.00 93.38 88 LEU A CA 1
ATOM 708 C C . LEU A 1 88 ? -3.814 10.320 -1.584 1.00 93.38 88 LEU A C 1
ATOM 710 O O . LEU A 1 88 ? -4.770 10.603 -2.296 1.00 93.38 88 LEU A O 1
ATOM 714 N N . LYS A 1 89 ? -3.423 11.106 -0.581 1.00 92.81 89 LYS A N 1
ATOM 715 C CA . LYS A 1 89 ? -4.085 12.368 -0.213 1.00 92.81 89 LYS A CA 1
ATOM 716 C C . LYS A 1 89 ? -4.031 13.417 -1.320 1.00 92.81 89 LYS A C 1
ATOM 718 O O . LYS A 1 89 ? -4.980 14.172 -1.506 1.00 92.81 89 LYS A O 1
ATOM 723 N N . GLU A 1 90 ? -2.934 13.452 -2.069 1.00 91.75 90 GLU A N 1
ATOM 724 C CA . GLU A 1 90 ? -2.753 14.344 -3.217 1.00 91.75 90 GLU A CA 1
ATOM 725 C C . GLU A 1 90 ? -3.670 13.980 -4.401 1.00 91.75 90 GLU A C 1
ATOM 727 O O . GLU A 1 90 ? -3.977 14.838 -5.228 1.00 91.75 90 GLU A O 1
ATOM 732 N N . ASN A 1 91 ? -4.119 12.720 -4.491 1.00 89.69 91 ASN A N 1
ATOM 733 C CA . ASN A 1 91 ? -4.809 12.183 -5.670 1.00 89.69 91 ASN A CA 1
ATOM 734 C C . ASN A 1 91 ? -6.244 11.695 -5.401 1.00 89.69 91 ASN A C 1
ATOM 736 O O . ASN A 1 91 ? -7.027 11.543 -6.340 1.00 89.69 91 ASN A O 1
ATOM 740 N N . LEU A 1 92 ? -6.607 11.433 -4.147 1.00 89.31 92 LEU A N 1
ATOM 741 C CA . LEU A 1 92 ? -7.880 10.850 -3.733 1.00 89.31 92 LEU A CA 1
ATOM 742 C C . LEU A 1 92 ? -8.524 11.669 -2.621 1.00 89.31 92 LEU A C 1
ATOM 744 O O . LEU A 1 92 ? -7.865 12.239 -1.759 1.00 89.31 92 LEU A O 1
ATOM 748 N N . PHE A 1 93 ? -9.851 11.647 -2.597 1.00 85.00 93 PHE A N 1
ATOM 749 C CA . PHE A 1 93 ? -10.637 12.179 -1.495 1.00 85.00 93 PHE A CA 1
ATOM 750 C C . PHE A 1 93 ? -11.852 11.291 -1.238 1.00 85.00 93 PHE A C 1
ATOM 752 O O . PHE A 1 93 ? -12.411 10.679 -2.155 1.00 85.00 93 PHE A O 1
ATOM 759 N N . LEU A 1 94 ? -12.280 11.232 0.021 1.00 82.12 94 LEU A N 1
ATOM 760 C CA . LEU A 1 94 ? -13.551 10.616 0.392 1.00 82.12 94 LEU A CA 1
ATOM 761 C C . LEU A 1 94 ? -14.670 11.638 0.213 1.00 82.12 94 LEU A C 1
ATOM 763 O O . LEU A 1 94 ? -14.579 12.760 0.708 1.00 82.12 94 LEU A O 1
ATOM 767 N N . LEU A 1 95 ? -15.743 11.235 -0.469 1.00 75.50 95 LEU A N 1
ATOM 768 C CA . LEU A 1 95 ? -16.943 12.066 -0.624 1.00 75.50 95 LEU A CA 1
ATOM 769 C C . LEU A 1 95 ? -17.658 12.287 0.714 1.00 75.50 95 LEU A C 1
ATOM 771 O O . LEU A 1 95 ? -18.221 13.352 0.957 1.00 75.50 95 LEU A O 1
ATOM 775 N N . HIS A 1 96 ? -17.608 11.285 1.589 1.00 76.94 96 HIS A N 1
ATOM 776 C CA . HIS A 1 96 ? -18.218 11.315 2.908 1.00 76.94 96 HIS A CA 1
ATOM 777 C C . HIS A 1 96 ? -17.180 10.906 3.941 1.00 76.94 96 HIS A C 1
ATOM 779 O O . HIS A 1 96 ? -16.523 9.880 3.791 1.00 76.94 96 HIS A O 1
ATOM 785 N N . LYS A 1 97 ? -17.028 11.722 4.985 1.00 77.62 97 LYS A N 1
ATOM 786 C CA . LYS A 1 97 ? -16.208 11.357 6.137 1.00 77.62 97 LYS A CA 1
ATOM 787 C C . LYS A 1 97 ? -17.075 10.526 7.086 1.00 77.62 97 LYS A C 1
ATOM 789 O O . LYS A 1 97 ? -18.171 10.985 7.416 1.00 77.62 97 LYS A O 1
ATOM 794 N N . PRO A 1 98 ? -16.635 9.334 7.504 1.00 76.25 98 PRO A N 1
ATOM 795 C CA . PRO A 1 98 ? -17.354 8.557 8.504 1.00 76.25 98 PRO A CA 1
ATOM 796 C C . PRO A 1 98 ? -17.310 9.249 9.871 1.00 76.25 98 PRO A C 1
ATOM 798 O O . PRO A 1 98 ? -16.486 10.129 10.136 1.00 76.25 98 PRO A O 1
ATOM 801 N N . ASP A 1 99 ? -18.189 8.805 10.761 1.00 84.62 99 ASP A N 1
ATOM 802 C CA . ASP A 1 99 ? -18.144 9.171 12.170 1.00 84.62 99 ASP A CA 1
ATOM 803 C C . ASP A 1 99 ? -17.047 8.368 12.885 1.00 84.62 99 ASP A C 1
ATOM 805 O O . ASP A 1 99 ? -17.284 7.293 13.439 1.00 84.62 99 ASP A O 1
ATOM 809 N N . TYR A 1 100 ? -15.821 8.891 12.848 1.00 87.44 100 TYR A N 1
ATOM 810 C CA . TYR A 1 100 ? -14.649 8.259 13.461 1.00 87.44 100 TYR A CA 1
ATOM 811 C C . TYR A 1 100 ? -14.790 8.054 14.978 1.00 87.44 100 TYR A C 1
ATOM 813 O O . TYR A 1 100 ? -14.174 7.148 15.540 1.00 87.44 100 TYR A O 1
ATOM 821 N N . SER A 1 101 ? -15.598 8.873 15.660 1.00 85.62 101 SER A N 1
ATOM 822 C CA . SER A 1 101 ? -15.804 8.752 17.106 1.00 85.62 101 SER A CA 1
ATOM 823 C C . SER A 1 101 ? -16.617 7.511 17.468 1.00 85.62 101 SER A C 1
ATOM 825 O O . SER A 1 101 ? -16.372 6.913 18.515 1.00 85.62 101 SER A O 1
ATOM 827 N N . ASN A 1 102 ? -17.527 7.097 16.585 1.00 86.62 102 ASN A N 1
ATOM 828 C CA . ASN A 1 102 ? -18.408 5.946 16.780 1.00 86.62 102 ASN A CA 1
ATOM 829 C C . ASN A 1 102 ? -18.045 4.739 15.893 1.00 86.62 102 ASN A C 1
ATOM 831 O O . ASN A 1 102 ? -18.787 3.754 15.846 1.00 86.62 102 ASN A O 1
ATOM 835 N N . ALA A 1 103 ? -16.905 4.787 15.197 1.00 89.00 103 ALA A N 1
ATOM 836 C CA . ALA A 1 103 ? -16.439 3.698 14.349 1.00 89.00 103 ALA A CA 1
ATOM 837 C C . ALA A 1 103 ? -16.140 2.435 15.174 1.00 89.00 103 ALA A C 1
ATOM 839 O O . ALA A 1 103 ? -15.333 2.444 16.109 1.00 89.00 103 ALA A O 1
ATOM 840 N N . SER A 1 104 ? -16.786 1.328 14.803 1.00 89.31 104 SER A N 1
ATOM 841 C CA . SER A 1 104 ? -16.522 0.019 15.401 1.00 89.31 104 SER A CA 1
ATOM 842 C C . SER A 1 104 ? -15.252 -0.602 14.809 1.00 89.31 104 SER A C 1
ATOM 844 O O . SER A 1 104 ? -14.999 -0.429 13.614 1.00 89.31 104 SER A O 1
ATOM 846 N N . PRO A 1 105 ? -14.458 -1.344 15.602 1.00 92.38 105 PRO A N 1
ATOM 847 C CA . PRO A 1 105 ? -13.346 -2.113 15.066 1.00 92.38 105 PRO A CA 1
ATOM 848 C C . PRO A 1 105 ? -13.801 -3.166 14.058 1.00 92.38 105 PRO A C 1
ATOM 850 O O . PRO A 1 105 ? -14.851 -3.792 14.216 1.00 92.38 105 PRO A O 1
ATOM 853 N N . TYR A 1 106 ? -12.972 -3.382 13.047 1.00 92.81 106 TYR A N 1
ATOM 854 C CA . TYR A 1 106 ? -13.145 -4.436 12.062 1.00 92.81 106 TYR A CA 1
ATOM 855 C C . TYR A 1 106 ? -12.982 -5.812 12.717 1.00 92.81 106 TYR A C 1
ATOM 857 O O . TYR A 1 106 ? -12.234 -5.982 13.683 1.00 92.81 106 TYR A O 1
ATOM 865 N N . THR A 1 107 ? -13.687 -6.809 12.180 1.00 91.38 107 THR A N 1
ATOM 866 C CA . THR A 1 107 ? -13.642 -8.192 12.676 1.00 91.38 107 THR A CA 1
ATOM 867 C C . THR A 1 107 ? -13.064 -9.099 11.602 1.00 91.38 107 THR A C 1
ATOM 869 O O . THR A 1 107 ? -13.775 -9.647 10.761 1.00 91.38 107 THR A O 1
ATOM 872 N N . PHE A 1 108 ? -11.740 -9.231 11.615 1.00 90.88 108 PHE A N 1
ATOM 873 C CA . PHE A 1 108 ? -11.031 -9.996 10.600 1.00 90.88 108 PHE A CA 1
ATOM 874 C C . PHE A 1 108 ? -11.190 -11.499 10.798 1.00 90.88 108 PHE A C 1
ATOM 876 O O . PHE A 1 108 ? -11.082 -12.012 11.912 1.00 90.88 108 PHE A O 1
ATOM 883 N N . LYS A 1 109 ? -11.376 -12.216 9.691 1.00 93.06 109 LYS A N 1
ATOM 884 C CA . LYS A 1 109 ? -11.153 -13.662 9.620 1.00 93.06 109 LYS A CA 1
ATOM 885 C C . LYS A 1 109 ? -10.194 -13.942 8.477 1.00 93.06 109 LYS A C 1
ATOM 887 O O . LYS A 1 109 ? -10.549 -13.749 7.315 1.00 93.06 109 LYS A O 1
ATOM 892 N N . ILE A 1 110 ? -8.991 -14.374 8.829 1.00 93.69 110 ILE A N 1
ATOM 893 C CA . ILE A 1 110 ? -7.918 -14.697 7.890 1.00 93.69 110 ILE A CA 1
ATOM 894 C C . ILE A 1 110 ? -7.864 -16.214 7.743 1.00 93.69 110 ILE A C 1
ATOM 896 O O . ILE A 1 110 ? -7.947 -16.952 8.724 1.00 93.69 110 ILE A O 1
ATOM 900 N N . THR A 1 111 ? -7.764 -16.675 6.506 1.00 93.50 111 THR A N 1
ATOM 901 C CA . THR A 1 111 ? -7.668 -18.093 6.137 1.00 93.50 111 THR A CA 1
ATOM 902 C C . THR A 1 111 ? -6.593 -18.256 5.063 1.00 93.50 111 THR A C 1
ATOM 904 O O . THR A 1 111 ? -5.956 -17.278 4.690 1.00 93.50 111 THR A O 1
ATOM 907 N N . SER A 1 112 ? -6.358 -19.472 4.570 1.00 93.19 112 SER A N 1
ATOM 908 C CA . SER A 1 112 ? -5.307 -19.744 3.577 1.00 93.19 112 SER A CA 1
ATOM 909 C C . SER A 1 112 ? -5.514 -19.050 2.226 1.00 93.19 112 SER A C 1
ATOM 911 O O . SER A 1 112 ? -4.546 -18.846 1.501 1.00 93.19 112 SER A O 1
ATOM 913 N N . ASP A 1 113 ? -6.753 -18.702 1.887 1.00 95.06 113 ASP A N 1
ATOM 914 C CA . ASP A 1 113 ? -7.169 -18.238 0.560 1.00 95.06 113 ASP A CA 1
ATOM 915 C C . ASP A 1 113 ? -8.003 -16.949 0.593 1.00 95.06 113 ASP A C 1
ATOM 917 O O . ASP A 1 113 ? -8.394 -16.436 -0.453 1.00 95.06 113 ASP A O 1
ATOM 921 N N . LYS A 1 114 ? -8.304 -16.399 1.775 1.00 96.12 114 LYS A N 1
ATOM 922 C CA . LYS A 1 114 ? -9.079 -15.156 1.890 1.00 96.12 114 LYS A CA 1
ATOM 923 C C . LYS A 1 114 ? -8.892 -14.424 3.212 1.00 96.12 114 LYS A C 1
ATOM 925 O O . LYS A 1 114 ? -8.627 -15.027 4.256 1.00 96.12 114 LYS A O 1
ATOM 930 N N . ILE A 1 115 ? -9.161 -13.121 3.160 1.00 96.06 115 ILE A N 1
ATOM 931 C CA . ILE A 1 115 ? -9.354 -12.241 4.315 1.00 96.06 115 ILE A CA 1
ATOM 932 C C . ILE A 1 115 ? -10.775 -11.684 4.267 1.00 96.06 115 ILE A C 1
ATOM 934 O O . ILE A 1 115 ? -11.119 -10.924 3.366 1.00 96.06 115 ILE A O 1
ATOM 938 N N . ASN A 1 116 ? -11.594 -12.021 5.257 1.00 95.88 116 ASN A N 1
ATOM 939 C CA . ASN A 1 116 ? -12.896 -11.395 5.464 1.00 95.88 116 ASN A CA 1
ATOM 940 C C . ASN A 1 116 ? -12.743 -10.233 6.449 1.00 95.88 116 ASN A C 1
ATOM 942 O O . ASN A 1 116 ? -12.212 -10.422 7.543 1.00 95.88 116 ASN A O 1
ATOM 946 N N . PHE A 1 117 ? -13.213 -9.047 6.065 1.00 94.50 117 PHE A N 1
ATOM 947 C CA . PHE A 1 117 ? -13.042 -7.816 6.841 1.00 94.50 117 PHE A CA 1
ATOM 948 C C . PHE A 1 117 ? -14.167 -7.569 7.862 1.00 94.50 117 PHE A C 1
ATOM 950 O O . PHE A 1 117 ? -14.093 -6.631 8.654 1.00 94.50 117 PHE A O 1
ATOM 957 N N . GLY A 1 118 ? -15.228 -8.382 7.846 1.00 92.12 118 GLY A N 1
ATOM 958 C CA . GLY A 1 118 ? -16.383 -8.239 8.736 1.00 92.12 118 GLY A CA 1
ATOM 959 C C . GLY A 1 118 ? -17.308 -7.063 8.395 1.00 92.12 118 GLY A C 1
ATOM 960 O O . GLY A 1 118 ? -18.322 -6.870 9.058 1.00 92.12 118 GLY A O 1
ATOM 961 N N . ASN A 1 119 ? -16.999 -6.302 7.340 1.00 91.00 119 ASN A N 1
ATOM 962 C CA . ASN A 1 119 ? -17.767 -5.151 6.852 1.00 91.00 119 ASN A CA 1
ATOM 963 C C . ASN A 1 119 ? -18.568 -5.461 5.564 1.00 91.00 119 ASN A C 1
ATOM 965 O O . ASN A 1 119 ? -19.004 -4.551 4.861 1.00 91.00 119 ASN A O 1
ATOM 969 N N . GLY A 1 120 ? -18.740 -6.746 5.230 1.00 94.00 120 GLY A N 1
ATOM 970 C CA . GLY A 1 120 ? -19.403 -7.196 3.999 1.00 94.00 120 GLY A CA 1
ATOM 971 C C . GLY A 1 120 ? -18.481 -7.314 2.781 1.00 94.00 120 GLY A C 1
ATOM 972 O O . GLY A 1 120 ? -18.966 -7.608 1.688 1.00 94.00 120 GLY A O 1
ATOM 973 N N . PHE A 1 121 ? -17.171 -7.124 2.952 1.00 96.62 121 PHE A N 1
ATOM 974 C CA . PHE A 1 121 ? -16.166 -7.358 1.918 1.00 96.62 121 PHE A CA 1
ATOM 975 C C . PHE A 1 121 ? -15.190 -8.468 2.313 1.00 96.62 121 PHE A C 1
ATOM 977 O O . PHE A 1 121 ? -14.904 -8.691 3.494 1.00 96.62 121 PHE A O 1
ATOM 984 N N . GLU A 1 122 ? -14.647 -9.135 1.300 1.00 97.31 122 GLU A N 1
ATOM 985 C CA . GLU A 1 122 ? -13.543 -10.078 1.443 1.00 97.31 122 GLU A CA 1
ATOM 986 C C . GLU A 1 122 ? -12.530 -9.920 0.308 1.00 97.31 122 GLU A C 1
ATOM 988 O O . GLU A 1 122 ? -12.889 -9.659 -0.844 1.00 97.31 122 GLU A O 1
ATOM 993 N N . LEU A 1 123 ? -11.255 -10.082 0.650 1.00 97.62 123 LEU A N 1
ATOM 994 C CA . LEU A 1 123 ? -10.153 -10.177 -0.294 1.00 97.62 123 LEU A CA 1
ATOM 995 C C . LEU A 1 123 ? -9.873 -11.657 -0.528 1.00 97.62 123 LEU A C 1
ATOM 997 O O . LEU A 1 123 ? -9.498 -12.353 0.411 1.00 97.62 123 LEU A O 1
ATOM 1001 N N . ASN A 1 124 ? -10.059 -12.123 -1.759 1.00 97.50 124 ASN A N 1
ATOM 1002 C CA . ASN A 1 124 ? -9.688 -13.469 -2.180 1.00 97.50 124 ASN A CA 1
ATOM 1003 C C . ASN A 1 124 ? -8.227 -13.477 -2.625 1.00 97.50 124 ASN A C 1
ATOM 1005 O O . ASN A 1 124 ? -7.825 -12.625 -3.420 1.00 97.50 124 ASN A O 1
ATOM 1009 N N . ILE A 1 125 ? -7.467 -14.448 -2.129 1.00 97.25 125 ILE A N 1
ATOM 1010 C CA . ILE A 1 125 ? -6.073 -14.697 -2.468 1.00 97.25 125 ILE A CA 1
ATOM 1011 C C . ILE A 1 125 ? -6.034 -15.960 -3.325 1.00 97.25 125 ILE A C 1
ATOM 1013 O O . ILE A 1 125 ? -6.310 -17.063 -2.858 1.00 97.25 125 ILE A O 1
ATOM 1017 N N . LYS A 1 126 ? -5.723 -15.788 -4.606 1.00 96.06 126 LYS A N 1
ATOM 1018 C CA . LYS A 1 126 ? -5.630 -16.863 -5.595 1.00 96.06 126 LYS A CA 1
ATOM 1019 C C . LYS A 1 126 ? -4.174 -17.216 -5.839 1.00 96.06 126 LYS A C 1
ATOM 1021 O O . LYS A 1 126 ? -3.306 -16.365 -5.698 1.00 96.06 126 LYS A O 1
ATOM 1026 N N . ASN A 1 127 ? -3.931 -18.454 -6.266 1.00 93.19 127 ASN A N 1
ATOM 1027 C CA . ASN A 1 127 ? -2.606 -18.962 -6.642 1.00 93.19 127 ASN A CA 1
ATOM 1028 C C . ASN A 1 127 ? -1.542 -18.908 -5.524 1.00 93.19 127 ASN A C 1
ATOM 1030 O O . ASN A 1 127 ? -0.359 -19.081 -5.814 1.00 93.19 127 ASN A O 1
ATOM 1034 N N . SER A 1 128 ? -1.939 -18.684 -4.267 1.00 93.06 128 SER A N 1
ATOM 1035 C CA . SER A 1 128 ? -1.048 -18.805 -3.115 1.00 93.06 128 SER A CA 1
ATOM 1036 C C . SER A 1 128 ? -0.877 -20.270 -2.706 1.00 93.06 128 SER A C 1
ATOM 1038 O O . SER A 1 128 ? -1.747 -21.115 -2.923 1.00 93.06 128 SER A O 1
ATOM 1040 N N . GLU A 1 129 ? 0.247 -20.560 -2.060 1.00 93.19 129 GLU A N 1
ATOM 1041 C CA . GLU A 1 129 ? 0.518 -21.816 -1.353 1.00 93.19 129 GLU A CA 1
ATOM 1042 C C . GLU A 1 129 ? -0.123 -21.827 0.049 1.00 93.19 129 GLU A C 1
ATOM 1044 O O . GLU A 1 129 ? -0.137 -22.851 0.731 1.00 93.19 129 GLU A O 1
ATOM 1049 N N . GLY A 1 130 ? -0.700 -20.695 0.464 1.00 93.44 130 GLY A N 1
ATOM 1050 C CA . GLY A 1 130 ? -1.418 -20.518 1.719 1.00 93.44 130 GLY A CA 1
ATOM 1051 C C . GLY A 1 130 ? -0.900 -19.338 2.537 1.00 93.44 130 GLY A C 1
ATOM 1052 O O . GLY A 1 130 ? -0.118 -18.510 2.064 1.00 93.44 130 GLY A O 1
ATOM 1053 N N . LEU A 1 131 ? -1.371 -19.257 3.783 1.00 93.31 131 LEU A N 1
ATOM 1054 C CA . LEU A 1 131 ? -0.873 -18.295 4.762 1.00 93.31 131 LEU A CA 1
ATOM 1055 C C . LEU A 1 131 ? 0.558 -18.679 5.157 1.00 93.31 131 LEU A C 1
ATOM 1057 O O . LEU A 1 131 ? 0.824 -19.846 5.447 1.00 93.31 131 LEU A O 1
ATOM 1061 N N . ASN A 1 132 ? 1.454 -17.698 5.203 1.00 92.62 132 ASN A N 1
ATOM 1062 C CA . ASN A 1 132 ? 2.843 -17.930 5.562 1.00 92.62 132 ASN A CA 1
ATOM 1063 C C . ASN A 1 132 ? 2.948 -18.498 6.984 1.00 92.62 132 ASN A C 1
ATOM 1065 O O . ASN A 1 132 ? 2.415 -17.933 7.938 1.00 92.62 132 ASN A O 1
ATOM 1069 N N . GLN A 1 133 ? 3.666 -19.610 7.140 1.00 87.00 133 GLN A N 1
ATOM 1070 C CA . GLN A 1 133 ? 3.767 -20.329 8.418 1.00 87.00 133 GLN A CA 1
ATOM 1071 C C . GLN A 1 133 ? 4.463 -19.539 9.540 1.00 87.00 133 GLN A C 1
ATOM 1073 O O . GLN A 1 133 ? 4.313 -19.866 10.719 1.00 87.00 133 GLN A O 1
ATOM 1078 N N . TYR A 1 134 ? 5.253 -18.523 9.186 1.00 85.81 134 TYR A N 1
ATOM 1079 C CA . TYR A 1 134 ? 5.938 -17.645 10.132 1.00 85.81 134 TYR A CA 1
ATOM 1080 C C . TYR A 1 134 ? 5.115 -16.407 10.478 1.00 85.81 134 TYR A C 1
ATOM 1082 O O . TYR A 1 134 ? 5.448 -15.712 11.442 1.00 85.81 134 TYR A O 1
ATOM 1090 N N . PHE A 1 135 ? 4.038 -16.141 9.736 1.00 85.62 135 PHE A N 1
ATOM 1091 C CA . PHE A 1 135 ? 3.115 -15.073 10.063 1.00 85.62 135 PHE A CA 1
ATOM 1092 C C . PHE A 1 135 ? 2.374 -15.417 11.355 1.00 85.62 135 PHE A C 1
ATOM 1094 O O . PHE A 1 135 ? 1.659 -16.416 11.456 1.00 85.62 135 PHE A O 1
ATOM 1101 N N . LYS A 1 136 ? 2.551 -14.565 12.363 1.00 79.00 136 LYS A N 1
ATOM 1102 C CA . LYS A 1 136 ? 1.803 -14.622 13.613 1.00 79.00 136 LYS A CA 1
ATOM 1103 C C . LYS A 1 136 ? 0.889 -13.417 13.661 1.00 79.00 136 LYS A C 1
ATOM 1105 O O . LYS A 1 136 ? 1.353 -12.285 13.595 1.00 79.00 136 LYS A O 1
ATOM 1110 N N . GLN A 1 137 ? -0.404 -13.686 13.763 1.00 71.44 137 GLN A N 1
ATOM 1111 C CA . GLN A 1 137 ? -1.385 -12.647 13.997 1.00 71.44 137 GLN A CA 1
ATOM 1112 C C . GLN A 1 137 ? -1.397 -12.329 15.495 1.00 71.44 137 GLN A C 1
ATOM 1114 O O . GLN A 1 137 ? -1.756 -13.187 16.302 1.00 71.44 137 GLN A O 1
ATOM 1119 N N . ASP A 1 138 ? -1.006 -11.112 15.859 1.00 67.81 138 ASP A N 1
ATOM 1120 C CA . ASP A 1 138 ? -1.263 -10.582 17.198 1.00 67.81 138 ASP A CA 1
ATOM 1121 C C . ASP A 1 138 ? -2.754 -10.222 17.344 1.00 67.81 138 ASP A C 1
ATOM 1123 O O . ASP A 1 138 ? -3.474 -10.142 16.345 1.00 67.81 138 ASP A O 1
ATOM 1127 N N . ASP A 1 139 ? -3.234 -9.990 18.574 1.00 69.62 139 ASP A N 1
ATOM 1128 C CA . ASP A 1 139 ? -4.582 -9.459 18.855 1.00 69.62 139 ASP A CA 1
ATOM 1129 C C . ASP A 1 139 ? -4.720 -8.024 18.303 1.00 69.62 139 ASP A C 1
ATOM 1131 O O . ASP A 1 139 ? -4.750 -7.026 19.026 1.00 69.62 139 ASP A O 1
ATOM 1135 N N . PHE A 1 140 ? -4.776 -7.919 16.981 1.00 77.75 140 PHE A N 1
ATOM 1136 C CA . PHE A 1 140 ? -4.779 -6.682 16.234 1.00 77.75 140 PHE A CA 1
ATOM 1137 C C . PHE A 1 140 ? -6.213 -6.197 16.033 1.00 77.75 140 PHE A C 1
ATOM 1139 O O . PHE A 1 140 ? -7.090 -6.931 15.567 1.00 77.75 140 PHE A O 1
ATOM 1146 N N . LYS A 1 141 ? -6.456 -4.934 16.381 1.00 86.44 141 LYS A N 1
ATOM 1147 C CA . LYS A 1 141 ? -7.742 -4.262 16.194 1.00 86.44 141 LYS A CA 1
ATOM 1148 C C . LYS A 1 141 ? -7.508 -2.978 15.430 1.00 86.44 141 LYS A C 1
ATOM 1150 O O . LYS A 1 141 ? -6.761 -2.123 15.889 1.00 86.44 141 LYS A O 1
ATOM 1155 N N . ILE A 1 142 ? -8.227 -2.818 14.330 1.00 91.19 142 ILE A N 1
ATOM 1156 C CA . ILE A 1 142 ? -8.238 -1.574 13.570 1.00 91.19 142 ILE A CA 1
ATOM 1157 C C . ILE A 1 142 ? -9.665 -1.081 13.411 1.00 91.19 142 ILE A C 1
ATOM 1159 O O . ILE A 1 142 ? -10.610 -1.869 13.344 1.00 91.19 142 ILE A O 1
ATOM 1163 N N . LYS A 1 143 ? -9.818 0.232 13.363 1.00 92.75 143 LYS A N 1
ATOM 1164 C CA . LYS A 1 143 ? -11.077 0.924 13.103 1.00 92.75 143 LYS A CA 1
ATOM 1165 C C . LYS A 1 143 ? -10.790 2.115 12.197 1.00 92.75 143 LYS A C 1
ATOM 1167 O O . LYS A 1 143 ? -9.633 2.486 12.029 1.00 92.75 143 LYS A O 1
ATOM 1172 N N . ALA A 1 144 ? -11.837 2.721 11.651 1.00 93.62 144 ALA A N 1
ATOM 1173 C CA . ALA A 1 144 ? -11.689 3.982 10.940 1.00 93.62 144 ALA A CA 1
ATOM 1174 C C . ALA A 1 144 ? -11.172 5.076 11.891 1.00 93.62 144 ALA A C 1
ATOM 1176 O O . ALA A 1 144 ? -11.712 5.252 12.987 1.00 93.62 144 ALA A O 1
ATOM 1177 N N . GLU A 1 145 ? -10.160 5.830 11.463 1.00 92.06 145 GLU A N 1
ATOM 1178 C CA . GLU A 1 145 ? -9.519 6.877 12.266 1.00 92.06 145 GLU A CA 1
ATOM 1179 C C . GLU A 1 145 ? -9.434 8.214 11.524 1.00 92.06 145 GLU A C 1
ATOM 1181 O O . GLU A 1 145 ? -9.327 8.283 10.300 1.00 92.06 145 GLU A O 1
ATOM 1186 N N . SER A 1 146 ? -9.483 9.316 12.272 1.00 90.38 146 SER A N 1
ATOM 1187 C CA . SER A 1 146 ? -9.274 10.646 11.703 1.00 90.38 146 SER A CA 1
ATOM 1188 C C . SER A 1 146 ? -7.781 10.968 11.627 1.00 90.38 146 SER A C 1
ATOM 1190 O O . SER A 1 146 ? -7.122 11.007 12.665 1.00 90.38 146 SER A O 1
ATOM 1192 N N . GLY A 1 147 ? -7.282 11.313 10.439 1.00 89.25 147 GLY A N 1
ATOM 1193 C CA . GLY A 1 147 ? -5.876 11.671 10.242 1.00 89.25 147 GLY A CA 1
ATOM 1194 C C . GLY A 1 147 ? -4.980 10.443 10.095 1.00 89.25 147 GLY A C 1
ATOM 1195 O O . GLY A 1 147 ? -5.442 9.404 9.636 1.00 89.25 147 GLY A O 1
ATOM 1196 N N . TYR A 1 148 ? -3.706 10.586 10.455 1.00 90.19 148 TYR A N 1
ATOM 1197 C CA . TYR A 1 148 ? -2.712 9.523 10.322 1.00 90.19 148 TYR A CA 1
ATOM 1198 C C . TYR A 1 148 ? -3.051 8.306 11.196 1.00 90.19 148 TYR A C 1
ATOM 1200 O O . TYR A 1 148 ? -3.347 8.453 12.382 1.00 90.19 148 TYR A O 1
ATOM 1208 N N . SER A 1 149 ? -2.940 7.117 10.610 1.00 91.38 149 SER A N 1
ATOM 1209 C CA . SER A 1 149 ? -3.137 5.809 11.230 1.00 91.38 149 SER A CA 1
ATOM 1210 C C . SER A 1 149 ? -2.050 4.862 10.720 1.00 91.38 149 SER A C 1
ATOM 1212 O O . SER A 1 149 ? -1.797 4.806 9.515 1.00 91.38 149 SER A O 1
ATOM 1214 N N . SER A 1 150 ? -1.380 4.130 11.609 1.00 88.75 150 SER A N 1
ATOM 1215 C CA . SER A 1 150 ? -0.239 3.294 11.219 1.00 88.75 150 SER A CA 1
ATOM 1216 C C . SER A 1 150 ? -0.613 2.250 10.157 1.00 88.75 150 SER A C 1
ATOM 1218 O O . SER A 1 150 ? -1.744 1.766 10.083 1.00 88.75 150 SER A O 1
ATOM 1220 N N . MET A 1 151 ? 0.360 1.933 9.299 1.00 91.31 151 MET A N 1
ATOM 1221 C CA . MET A 1 151 ? 0.270 0.821 8.355 1.00 91.31 151 MET A CA 1
ATOM 1222 C C . MET A 1 151 ? 0.707 -0.451 9.072 1.00 91.31 151 MET A C 1
ATOM 1224 O O . MET A 1 151 ? 1.860 -0.571 9.479 1.00 91.31 151 MET A O 1
ATOM 1228 N N . GLU A 1 152 ? -0.209 -1.397 9.208 1.00 92.12 152 GLU A N 1
ATOM 1229 C CA . GLU A 1 152 ? -0.012 -2.607 10.000 1.00 92.12 152 GLU A CA 1
ATOM 1230 C C . GLU A 1 152 ? -0.096 -3.831 9.095 1.00 92.12 152 GLU A C 1
ATOM 1232 O O . GLU A 1 152 ? -0.923 -3.892 8.181 1.00 92.12 152 GLU A O 1
ATOM 1237 N N . GLN A 1 153 ? 0.766 -4.820 9.322 1.00 92.94 153 GLN A N 1
ATOM 1238 C CA . GLN A 1 153 ? 0.731 -6.056 8.548 1.00 92.94 153 GLN A CA 1
ATOM 1239 C C . GLN A 1 153 ? -0.463 -6.908 8.995 1.00 92.94 153 GLN A C 1
ATOM 1241 O O . GLN A 1 153 ? -0.492 -7.425 10.108 1.00 92.94 153 GLN A O 1
ATOM 1246 N N . LEU A 1 154 ? -1.444 -7.079 8.109 1.00 93.31 154 LEU A N 1
ATOM 1247 C CA . LEU A 1 154 ? -2.654 -7.853 8.381 1.00 93.31 154 LEU A CA 1
ATOM 1248 C C . LEU A 1 154 ? -2.462 -9.345 8.120 1.00 93.31 154 LEU A C 1
ATOM 1250 O O . LEU A 1 154 ? -3.010 -10.163 8.848 1.00 93.31 154 LEU A O 1
ATOM 1254 N N . ALA A 1 155 ? -1.743 -9.697 7.055 1.00 94.19 155 ALA A N 1
ATOM 1255 C CA . ALA A 1 155 ? -1.490 -11.080 6.659 1.00 94.19 155 ALA A CA 1
ATOM 1256 C C . ALA A 1 155 ? -0.235 -11.179 5.784 1.00 94.19 155 ALA A C 1
ATOM 1258 O O . ALA A 1 155 ? 0.243 -10.180 5.245 1.00 94.19 155 ALA A O 1
ATOM 1259 N N . GLN A 1 156 ? 0.272 -12.395 5.594 1.00 94.75 156 GLN A N 1
ATOM 1260 C CA . GLN A 1 156 ? 1.314 -12.696 4.615 1.00 94.75 156 GLN A CA 1
ATOM 1261 C C . GLN A 1 156 ? 1.021 -14.037 3.958 1.00 94.75 156 GLN A C 1
ATOM 1263 O O . GLN A 1 156 ? 0.745 -15.008 4.657 1.00 94.75 156 GLN A O 1
ATOM 1268 N N . TYR A 1 157 ? 1.076 -14.084 2.632 1.00 94.88 157 TYR A N 1
ATOM 1269 C CA . TYR A 1 157 ? 0.788 -15.284 1.851 1.00 94.88 157 TYR A CA 1
ATOM 1270 C C . TYR A 1 157 ? 2.013 -15.704 1.059 1.00 94.88 157 TYR A C 1
ATOM 1272 O O . TYR A 1 157 ? 2.718 -14.856 0.516 1.00 94.88 157 TYR A O 1
ATOM 1280 N N . ASP A 1 158 ? 2.245 -17.008 0.992 1.00 94.06 158 ASP A N 1
ATOM 1281 C CA . ASP A 1 158 ? 3.328 -17.593 0.213 1.00 94.06 158 ASP A CA 1
ATOM 1282 C C . ASP A 1 158 ? 2.881 -17.812 -1.234 1.00 94.06 158 ASP A C 1
ATOM 1284 O O . ASP A 1 158 ? 1.798 -18.341 -1.485 1.00 94.06 158 ASP A O 1
ATOM 1288 N N . PHE A 1 159 ? 3.714 -17.402 -2.190 1.00 92.25 159 PHE A N 1
ATOM 1289 C CA . PHE A 1 159 ? 3.516 -17.656 -3.618 1.00 92.25 159 PHE A CA 1
ATOM 1290 C C . PHE A 1 159 ? 4.691 -18.441 -4.193 1.00 92.25 159 PHE A C 1
ATOM 1292 O O . PHE A 1 159 ? 5.818 -18.233 -3.741 1.00 92.25 159 PHE A O 1
ATOM 1299 N N . PRO A 1 160 ? 4.486 -19.272 -5.228 1.00 88.50 160 PRO A N 1
ATOM 1300 C CA . PRO A 1 160 ? 5.585 -19.984 -5.868 1.00 88.50 160 PRO A CA 1
ATOM 1301 C C . PRO A 1 160 ? 6.650 -19.012 -6.391 1.00 88.50 160 PRO A C 1
ATOM 1303 O O . PRO A 1 160 ? 6.337 -18.077 -7.132 1.00 88.50 160 PRO A O 1
ATOM 1306 N N . ASN A 1 161 ? 7.923 -19.226 -6.049 1.00 82.25 161 ASN A N 1
ATOM 1307 C CA . ASN A 1 161 ? 8.996 -18.402 -6.594 1.00 82.25 161 ASN A CA 1
ATOM 1308 C C . ASN A 1 161 ? 9.326 -18.847 -8.034 1.00 82.25 161 ASN A C 1
ATOM 1310 O O . ASN A 1 161 ? 9.777 -19.979 -8.243 1.00 82.25 161 ASN A O 1
ATOM 1314 N N . PRO A 1 162 ? 9.179 -17.970 -9.047 1.00 74.69 162 PRO A N 1
ATOM 1315 C CA . PRO A 1 162 ? 9.381 -18.352 -10.445 1.00 74.69 162 PRO A CA 1
ATOM 1316 C C . PRO A 1 162 ? 10.834 -18.733 -10.759 1.00 74.69 162 PRO A C 1
ATOM 1318 O O . PRO A 1 162 ? 11.087 -19.486 -11.698 1.00 74.69 162 PRO A O 1
ATOM 1321 N N . ASN A 1 163 ? 11.793 -18.233 -9.973 1.00 75.69 163 ASN A N 1
ATOM 1322 C CA . ASN A 1 163 ? 13.217 -18.502 -10.163 1.00 75.69 163 ASN A CA 1
ATOM 1323 C C . ASN A 1 163 ? 13.698 -19.722 -9.363 1.00 75.69 163 ASN A C 1
ATOM 1325 O O . ASN A 1 163 ? 14.691 -20.342 -9.738 1.00 75.69 163 ASN A O 1
ATOM 1329 N N . TYR A 1 164 ? 12.997 -20.078 -8.283 1.00 80.06 164 TYR A N 1
ATOM 1330 C CA . TYR A 1 164 ? 13.408 -21.120 -7.344 1.00 80.06 164 TYR A CA 1
ATOM 1331 C C . TYR A 1 164 ? 12.204 -21.979 -6.955 1.00 80.06 164 TYR A C 1
ATOM 1333 O O . TYR A 1 164 ? 11.500 -21.670 -6.004 1.00 80.06 164 TYR A O 1
ATOM 1341 N N . LYS A 1 165 ? 11.988 -23.089 -7.673 1.00 73.00 165 LYS A N 1
ATOM 1342 C CA . LYS A 1 165 ? 10.797 -23.954 -7.533 1.00 73.00 165 LYS A CA 1
ATOM 1343 C C . LYS A 1 165 ? 10.531 -24.507 -6.125 1.00 73.00 165 LYS A C 1
ATOM 1345 O O . LYS A 1 165 ? 9.430 -24.972 -5.875 1.00 73.00 165 LYS A O 1
ATOM 1350 N N . GLU A 1 166 ? 11.534 -24.512 -5.252 1.00 75.81 166 GLU A N 1
ATOM 1351 C CA . GLU A 1 166 ? 11.439 -25.017 -3.874 1.00 75.81 166 GLU A CA 1
ATOM 1352 C C . GLU A 1 166 ? 11.310 -23.892 -2.834 1.00 75.81 166 GLU A C 1
ATOM 1354 O O . GLU A 1 166 ? 11.329 -24.155 -1.634 1.00 75.81 166 GLU A O 1
ATOM 1359 N N . MET A 1 167 ? 11.219 -22.633 -3.273 1.00 82.00 167 MET A N 1
ATOM 1360 C CA . MET A 1 167 ? 11.094 -21.472 -2.396 1.00 82.00 167 MET A CA 1
ATOM 1361 C C . MET A 1 167 ? 9.758 -20.774 -2.628 1.00 82.00 167 MET A C 1
ATOM 1363 O O . MET A 1 167 ? 9.309 -20.635 -3.767 1.00 82.00 167 MET A O 1
ATOM 1367 N N . SER A 1 168 ? 9.177 -20.256 -1.550 1.00 84.31 168 SER A N 1
ATOM 1368 C CA . SER A 1 168 ? 8.075 -19.309 -1.632 1.00 84.31 168 SER A CA 1
ATOM 1369 C C . SER A 1 168 ? 8.595 -17.869 -1.698 1.00 84.31 168 SER A C 1
ATOM 1371 O O . SER A 1 168 ? 9.694 -17.542 -1.238 1.00 84.31 168 SER A O 1
ATOM 1373 N N . SER A 1 169 ? 7.804 -16.996 -2.310 1.00 87.12 169 SER A N 1
ATOM 1374 C CA . SER A 1 169 ? 7.950 -15.546 -2.285 1.00 87.12 169 SER A CA 1
ATOM 1375 C C . SER A 1 169 ? 6.803 -14.982 -1.447 1.00 87.12 169 SER A C 1
ATOM 1377 O O . SER A 1 169 ? 5.677 -14.913 -1.946 1.00 87.12 169 SER A O 1
ATOM 1379 N N . PRO A 1 170 ? 7.040 -14.628 -0.173 1.00 90.81 170 PRO A N 1
ATOM 1380 C CA . PRO A 1 170 ? 5.984 -14.120 0.686 1.00 90.81 170 PRO A CA 1
ATOM 1381 C C . PRO A 1 170 ? 5.558 -12.715 0.250 1.00 90.81 170 PRO A C 1
ATOM 1383 O O . PRO A 1 170 ? 6.399 -11.837 0.066 1.00 90.81 170 PRO A O 1
ATOM 1386 N N . ILE A 1 171 ? 4.249 -12.490 0.142 1.00 92.81 171 ILE A N 1
ATOM 1387 C CA . ILE A 1 171 ? 3.657 -11.180 -0.146 1.00 92.81 171 ILE A CA 1
ATOM 1388 C C . ILE A 1 171 ? 2.746 -10.781 1.015 1.00 92.81 171 ILE A C 1
ATOM 1390 O O . ILE A 1 171 ? 1.832 -11.516 1.408 1.00 92.81 171 ILE A O 1
ATOM 1394 N N . SER A 1 172 ? 3.014 -9.605 1.578 1.00 94.12 172 SER A N 1
ATOM 1395 C CA . SER A 1 172 ? 2.290 -9.066 2.727 1.00 94.12 172 SER A CA 1
ATOM 1396 C C . SER A 1 172 ? 1.067 -8.255 2.304 1.00 94.12 172 SER A C 1
ATOM 1398 O O . SER A 1 172 ? 1.098 -7.494 1.339 1.00 94.12 172 SER A O 1
ATOM 1400 N N . VAL A 1 173 ? -0.004 -8.396 3.079 1.00 95.88 173 VAL A N 1
ATOM 1401 C CA . VAL A 1 173 ? -1.188 -7.541 3.029 1.00 95.88 173 VAL A CA 1
ATOM 1402 C C . VAL A 1 173 ? -1.107 -6.587 4.211 1.00 95.88 173 VAL A C 1
ATOM 1404 O O . VAL A 1 173 ? -1.036 -7.041 5.355 1.00 95.88 173 VAL A O 1
ATOM 1407 N N . PHE A 1 174 ? -1.139 -5.287 3.950 1.00 95.69 174 PHE A N 1
ATOM 1408 C CA . PHE A 1 174 ? -1.137 -4.251 4.979 1.00 95.69 174 PHE A CA 1
ATOM 1409 C C . PHE A 1 174 ? -2.494 -3.567 5.070 1.00 95.69 174 PHE A C 1
ATOM 1411 O O . PHE A 1 174 ? -3.269 -3.564 4.114 1.00 95.69 174 PHE A O 1
ATOM 1418 N N . ILE A 1 175 ? -2.783 -2.978 6.223 1.00 96.19 175 ILE A N 1
ATOM 1419 C CA . ILE A 1 175 ? -4.033 -2.277 6.498 1.00 96.19 175 ILE A CA 1
ATOM 1420 C C . ILE A 1 175 ? -3.770 -1.012 7.321 1.00 96.19 175 ILE A C 1
ATOM 1422 O O . ILE A 1 175 ? -2.866 -0.987 8.151 1.00 96.19 175 ILE A O 1
ATOM 1426 N N . SER A 1 176 ? -4.567 0.032 7.102 1.00 95.81 176 SER A N 1
ATOM 1427 C CA . SER A 1 176 ? -4.561 1.265 7.899 1.00 95.81 176 SER A CA 1
ATOM 1428 C C . SER A 1 176 ? -5.986 1.734 8.176 1.00 95.81 176 SER A C 1
ATOM 1430 O O . SER A 1 176 ? -6.885 1.553 7.348 1.00 95.81 176 SER A O 1
ATOM 1432 N N . GLY A 1 177 ? -6.187 2.353 9.344 1.00 95.00 177 GLY A N 1
ATOM 1433 C CA . GLY A 1 177 ? -7.459 2.944 9.755 1.00 95.00 177 GLY A CA 1
ATOM 1434 C C . GLY A 1 177 ? -7.844 4.171 8.926 1.00 95.00 177 GLY A C 1
ATOM 1435 O O . GLY A 1 177 ? -9.000 4.594 8.947 1.00 95.00 177 GLY A O 1
ATOM 1436 N N . ASN A 1 178 ? -6.888 4.733 8.181 1.00 94.56 178 ASN A N 1
ATOM 1437 C CA . ASN A 1 178 ? -7.101 5.823 7.241 1.00 94.56 178 ASN A CA 1
ATOM 1438 C C . ASN A 1 178 ? -6.008 5.829 6.169 1.00 94.56 178 ASN A C 1
ATOM 1440 O O . ASN A 1 178 ? -5.029 6.572 6.257 1.00 94.56 178 ASN A O 1
ATOM 1444 N N . LEU A 1 179 ? -6.164 4.996 5.140 1.00 95.75 179 LEU A N 1
ATOM 1445 C CA . LEU A 1 179 ? -5.095 4.797 4.160 1.00 95.75 179 LEU A CA 1
ATOM 1446 C C . LEU A 1 179 ? -4.767 6.081 3.376 1.00 95.75 179 LEU A C 1
ATOM 1448 O O . LEU A 1 179 ? -3.607 6.327 3.060 1.00 95.75 179 LEU A O 1
ATOM 1452 N N . ILE A 1 180 ? -5.764 6.929 3.099 1.00 94.50 180 ILE A N 1
ATOM 1453 C CA . ILE A 1 180 ? -5.565 8.183 2.350 1.00 94.50 180 ILE A CA 1
ATOM 1454 C C . ILE A 1 180 ? -4.642 9.139 3.105 1.00 94.50 180 ILE A C 1
ATOM 1456 O O . ILE A 1 180 ? -3.774 9.748 2.491 1.00 94.50 180 ILE A O 1
ATOM 1460 N N . GLU A 1 181 ? -4.821 9.264 4.420 1.00 93.00 181 GLU A N 1
ATOM 1461 C CA . GLU A 1 181 ? -4.030 10.173 5.260 1.00 93.00 181 GLU A CA 1
ATOM 1462 C C . GLU A 1 181 ? -2.691 9.574 5.717 1.00 93.00 181 GLU A C 1
ATOM 1464 O O . GLU A 1 181 ? -1.894 10.287 6.322 1.00 93.00 181 GLU A O 1
ATOM 1469 N N . SER A 1 182 ? -2.449 8.284 5.466 1.00 92.25 182 SER A N 1
ATOM 1470 C CA . SER A 1 182 ? -1.334 7.552 6.090 1.00 92.25 182 SER A CA 1
ATOM 1471 C C . SER A 1 182 ? -0.325 6.971 5.109 1.00 92.25 182 SER A C 1
ATOM 1473 O O . SER A 1 182 ? 0.748 6.538 5.527 1.00 92.25 182 SER A O 1
ATOM 1475 N N . TYR A 1 183 ? -0.656 6.933 3.816 1.00 94.06 183 TYR A N 1
ATOM 1476 C CA . TYR A 1 183 ? 0.216 6.345 2.808 1.00 94.06 183 TYR A CA 1
ATOM 1477 C C . TYR A 1 183 ? 1.175 7.386 2.220 1.00 94.06 183 TYR A C 1
ATOM 1479 O O . TYR A 1 183 ? 0.860 8.070 1.241 1.00 94.06 183 TYR A O 1
ATOM 1487 N N . GLU A 1 184 ? 2.352 7.483 2.836 1.00 90.81 184 GLU A N 1
ATOM 1488 C CA . GLU A 1 184 ? 3.474 8.290 2.358 1.00 90.81 184 GLU A CA 1
ATOM 1489 C C . GLU A 1 184 ? 4.353 7.478 1.398 1.00 90.81 184 GLU A C 1
ATOM 1491 O O . GLU A 1 184 ? 4.615 6.292 1.616 1.00 90.81 184 GLU A O 1
ATOM 1496 N N . ILE A 1 185 ? 4.841 8.123 0.339 1.00 90.44 185 ILE A N 1
ATOM 1497 C CA . ILE A 1 185 ? 5.820 7.539 -0.571 1.00 90.44 185 ILE A CA 1
ATOM 1498 C C . ILE A 1 185 ? 7.032 8.444 -0.740 1.00 90.44 185 ILE A C 1
ATOM 1500 O O . ILE A 1 185 ? 6.919 9.668 -0.808 1.00 90.44 185 ILE A O 1
ATOM 1504 N N . GLN A 1 186 ? 8.199 7.820 -0.848 1.00 88.50 186 GLN A N 1
ATOM 1505 C CA . GLN A 1 186 ? 9.450 8.506 -1.130 1.00 88.50 186 GLN A CA 1
ATOM 1506 C C . GLN A 1 186 ? 9.754 8.407 -2.624 1.00 88.50 186 GLN A C 1
ATOM 1508 O O . GLN A 1 186 ? 9.751 7.312 -3.194 1.00 88.50 186 GLN A O 1
ATOM 1513 N N . ILE A 1 187 ? 10.016 9.557 -3.243 1.00 88.88 187 ILE A N 1
ATOM 1514 C CA . ILE A 1 187 ? 10.442 9.669 -4.639 1.00 88.88 187 ILE A CA 1
ATOM 1515 C C . ILE A 1 187 ? 11.888 10.151 -4.649 1.00 88.88 187 ILE A C 1
ATOM 1517 O O . ILE A 1 187 ? 12.186 11.237 -4.150 1.00 88.88 187 ILE A O 1
ATOM 1521 N N . ASP A 1 188 ? 12.791 9.365 -5.228 1.00 85.56 188 ASP A N 1
ATOM 1522 C CA . ASP A 1 188 ? 14.189 9.770 -5.359 1.00 85.56 188 ASP A CA 1
ATOM 1523 C C . ASP A 1 188 ? 14.319 11.045 -6.209 1.00 85.56 188 ASP A C 1
ATOM 1525 O O . ASP A 1 188 ? 13.667 11.20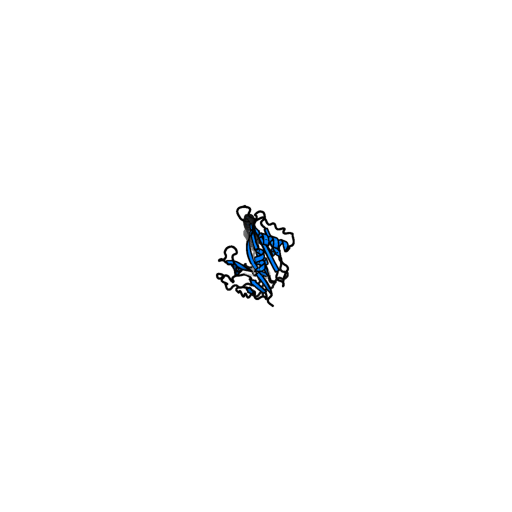3 -7.239 1.00 85.56 188 ASP A O 1
ATOM 1529 N N . LYS A 1 189 ? 15.227 11.946 -5.824 1.00 84.88 189 LYS A N 1
ATOM 1530 C CA . LYS A 1 189 ? 15.576 13.149 -6.604 1.00 84.88 189 LYS A CA 1
ATOM 1531 C C . LYS A 1 189 ? 16.422 12.828 -7.845 1.00 84.88 189 LYS A C 1
ATOM 1533 O O . LYS A 1 189 ? 16.743 13.742 -8.608 1.00 84.88 189 LYS A O 1
ATOM 1538 N N . ALA A 1 190 ? 16.794 11.559 -8.030 1.00 79.31 190 ALA A N 1
ATOM 1539 C CA . ALA A 1 190 ? 17.494 11.057 -9.206 1.00 79.31 190 ALA A CA 1
ATOM 1540 C C . ALA A 1 190 ? 16.689 11.324 -10.487 1.00 79.31 190 ALA A C 1
ATOM 1542 O O . ALA A 1 190 ? 15.451 11.368 -10.489 1.00 79.31 190 ALA A O 1
ATOM 1543 N N . LYS A 1 191 ? 17.385 11.529 -11.608 1.00 80.56 191 LYS A N 1
ATOM 1544 C CA . LYS A 1 191 ? 16.715 11.931 -12.847 1.00 80.56 191 LYS A CA 1
ATOM 1545 C C . LYS A 1 191 ? 15.865 10.782 -13.390 1.00 80.56 191 LYS A C 1
ATOM 1547 O O . LYS A 1 191 ? 16.384 9.787 -13.883 1.00 80.56 191 LYS A O 1
ATOM 1552 N N . GLY A 1 192 ? 14.552 11.000 -13.427 1.00 82.38 192 GLY A N 1
ATOM 1553 C CA . GLY A 1 192 ? 13.595 10.068 -14.026 1.00 82.38 192 GLY A CA 1
ATOM 1554 C C . GLY A 1 192 ? 12.868 9.176 -13.024 1.00 82.38 192 GLY A C 1
ATOM 1555 O O . GLY A 1 192 ? 12.063 8.363 -13.467 1.00 82.38 192 GLY A O 1
ATOM 1556 N N . SER A 1 193 ? 13.102 9.338 -11.720 1.00 88.50 193 SER A N 1
ATOM 1557 C CA . SER A 1 193 ? 12.258 8.733 -10.687 1.00 88.50 193 SER A CA 1
ATOM 1558 C C . SER A 1 193 ? 10.909 9.451 -10.584 1.00 88.50 193 SER A C 1
ATOM 1560 O O . SER A 1 193 ? 10.824 10.668 -10.770 1.00 88.50 193 SER A O 1
ATOM 1562 N N . TRP A 1 194 ? 9.840 8.702 -10.327 1.00 91.19 194 TRP A N 1
ATOM 1563 C CA . TRP A 1 194 ? 8.481 9.229 -10.197 1.00 91.19 194 TRP A CA 1
ATOM 1564 C C . TRP A 1 194 ? 7.570 8.247 -9.459 1.00 91.19 194 TRP A C 1
ATOM 1566 O O . TRP A 1 194 ? 7.756 7.036 -9.539 1.00 91.19 194 TRP A O 1
ATOM 1576 N N . ALA A 1 195 ? 6.518 8.769 -8.827 1.00 91.38 195 ALA A N 1
ATOM 1577 C CA . ALA A 1 195 ? 5.400 7.972 -8.338 1.00 91.38 195 ALA A CA 1
ATOM 1578 C C . ALA A 1 195 ? 4.082 8.463 -8.945 1.00 91.38 195 ALA A C 1
ATOM 1580 O O . ALA A 1 195 ? 3.911 9.661 -9.187 1.00 91.38 195 ALA A O 1
ATOM 1581 N N . LYS A 1 196 ? 3.149 7.545 -9.213 1.00 91.50 196 LYS A N 1
ATOM 1582 C CA . LYS A 1 196 ? 1.822 7.892 -9.739 1.00 91.50 196 LYS A CA 1
ATOM 1583 C C . LYS A 1 196 ? 0.733 6.958 -9.224 1.00 91.50 196 LYS A C 1
ATOM 1585 O O . LYS A 1 196 ? 0.935 5.748 -9.129 1.00 91.50 196 LYS A O 1
ATOM 1590 N N . VAL A 1 197 ? -0.438 7.539 -8.948 1.00 92.12 197 VAL A N 1
ATOM 1591 C CA . VAL A 1 197 ? -1.673 6.817 -8.623 1.00 92.12 197 VAL A CA 1
ATOM 1592 C C . VAL A 1 197 ? -2.474 6.565 -9.898 1.00 92.12 197 VAL A C 1
ATOM 1594 O O . VAL A 1 197 ? -2.861 7.493 -10.606 1.00 92.12 197 VAL A O 1
ATOM 1597 N N . TYR A 1 198 ? -2.769 5.300 -10.161 1.00 90.94 198 TYR A N 1
ATOM 1598 C CA . TYR A 1 198 ? -3.617 4.831 -11.245 1.00 90.94 198 TYR A CA 1
ATOM 1599 C C . TYR A 1 198 ? -4.943 4.354 -10.656 1.00 90.94 198 TYR A C 1
ATOM 1601 O O . TYR A 1 198 ? -5.045 3.240 -10.146 1.00 90.94 198 TYR A O 1
ATOM 1609 N N . GLN A 1 199 ? -5.952 5.223 -10.682 1.00 90.44 199 GLN A N 1
ATOM 1610 C CA . GLN A 1 199 ? -7.285 4.913 -10.163 1.00 90.44 199 GLN A CA 1
ATOM 1611 C C . GLN A 1 199 ? -8.046 4.032 -11.153 1.00 90.44 199 GLN A C 1
ATOM 1613 O O . GLN A 1 199 ? -8.103 4.339 -12.345 1.00 90.44 199 GLN A O 1
ATOM 1618 N N . LEU A 1 200 ? -8.636 2.952 -10.652 1.00 89.19 200 LEU A N 1
ATOM 1619 C CA . LEU A 1 200 ? -9.589 2.138 -11.397 1.00 89.19 200 LEU A CA 1
ATOM 1620 C C . LEU A 1 200 ? -11.017 2.638 -11.127 1.00 89.19 200 LEU A C 1
ATOM 1622 O O . LEU A 1 200 ? -11.241 3.349 -10.145 1.00 89.19 200 LEU A O 1
ATOM 1626 N N . PRO A 1 201 ? -12.002 2.275 -11.969 1.00 87.38 201 PRO A N 1
ATOM 1627 C CA . PRO A 1 201 ? -13.392 2.638 -11.727 1.00 87.38 201 PRO A CA 1
ATOM 1628 C C . PRO A 1 201 ? -13.880 2.177 -10.347 1.00 87.38 201 PRO A C 1
ATOM 1630 O O . PRO A 1 201 ? -13.712 1.011 -9.980 1.00 87.38 201 PRO A O 1
ATOM 1633 N N . ASP A 1 202 ? -14.525 3.089 -9.614 1.00 84.88 202 ASP A N 1
ATOM 1634 C CA . ASP A 1 202 ? -15.114 2.798 -8.305 1.00 84.88 202 ASP A CA 1
ATOM 1635 C C . ASP A 1 202 ? -16.112 1.629 -8.419 1.00 84.88 202 ASP A C 1
ATOM 1637 O O . ASP A 1 202 ? -17.013 1.622 -9.264 1.00 84.88 202 ASP A O 1
ATOM 1641 N N . LYS A 1 203 ? -15.978 0.636 -7.531 1.00 86.81 203 LYS A N 1
ATOM 1642 C CA . LYS A 1 203 ? -16.828 -0.563 -7.506 1.00 86.81 203 LYS A CA 1
ATOM 1643 C C . LYS A 1 203 ? -17.393 -0.758 -6.105 1.00 86.81 203 LYS A C 1
ATOM 1645 O O . LYS A 1 203 ? -16.649 -0.840 -5.137 1.00 86.81 203 LYS A O 1
ATOM 1650 N N . TRP A 1 204 ? -18.722 -0.820 -5.986 1.00 90.88 204 TRP A N 1
ATOM 1651 C CA . TRP A 1 204 ? -19.434 -0.978 -4.702 1.00 90.88 204 TRP A CA 1
ATOM 1652 C C . TRP A 1 204 ? -19.122 0.093 -3.639 1.00 90.88 204 TRP A C 1
ATOM 1654 O O . TRP A 1 204 ? -19.280 -0.168 -2.450 1.00 90.88 204 TRP A O 1
ATOM 1664 N N . GLY A 1 205 ? -18.688 1.288 -4.053 1.00 87.31 205 GLY A N 1
ATOM 1665 C CA . GLY A 1 205 ? -18.259 2.349 -3.134 1.00 87.31 205 GLY A CA 1
ATOM 1666 C C . GLY A 1 205 ? -16.858 2.146 -2.545 1.00 87.31 205 GLY A C 1
ATOM 1667 O O . GLY A 1 205 ? -16.474 2.890 -1.648 1.00 87.31 205 GLY A O 1
ATOM 1668 N N . VAL A 1 206 ? -16.100 1.165 -3.046 1.00 92.25 206 VAL A N 1
ATOM 1669 C CA . VAL A 1 206 ? -14.687 0.948 -2.721 1.00 92.25 206 VAL A CA 1
ATOM 1670 C C . VAL A 1 206 ? -13.835 1.616 -3.793 1.00 92.25 206 VAL A C 1
ATOM 1672 O O . VAL A 1 206 ? -13.993 1.323 -4.983 1.00 92.25 206 VAL A O 1
ATOM 1675 N N . LYS A 1 207 ? -12.923 2.494 -3.369 1.00 93.62 207 LYS A N 1
ATOM 1676 C CA . LYS A 1 207 ? -11.910 3.075 -4.258 1.00 93.62 207 LYS A CA 1
ATOM 1677 C C . LYS A 1 207 ? -10.772 2.086 -4.406 1.00 93.62 207 LYS A C 1
ATOM 1679 O O . LYS A 1 207 ? -10.292 1.549 -3.412 1.00 93.62 207 LYS A O 1
ATOM 1684 N N . THR A 1 2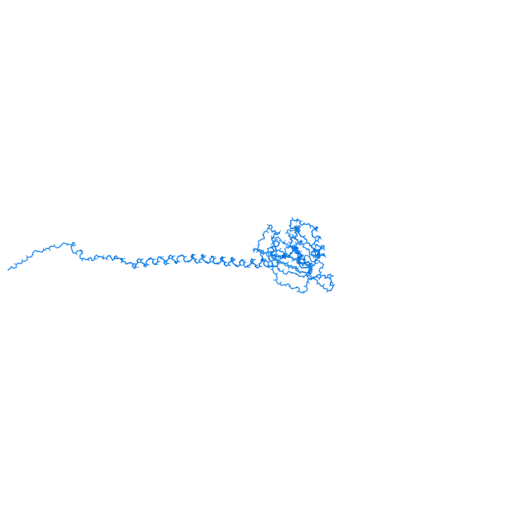08 ? -10.334 1.830 -5.628 1.00 94.44 208 THR A N 1
ATOM 1685 C CA . THR A 1 208 ? -9.274 0.855 -5.888 1.00 94.44 208 THR A CA 1
ATOM 1686 C C . THR A 1 208 ? -8.388 1.314 -7.025 1.00 94.44 208 THR A C 1
ATOM 1688 O O . THR A 1 208 ? -8.798 2.092 -7.886 1.00 94.44 208 THR A O 1
ATOM 1691 N N . GLY A 1 209 ? -7.152 0.841 -7.019 1.00 94.06 209 GLY A N 1
ATOM 1692 C CA . GLY A 1 209 ? -6.198 1.169 -8.051 1.00 94.06 209 GLY A CA 1
ATOM 1693 C C . GLY A 1 209 ? -4.806 0.694 -7.710 1.00 94.06 209 GLY A C 1
ATOM 1694 O O . GLY A 1 209 ? -4.616 -0.172 -6.851 1.00 94.06 209 GLY A O 1
ATOM 1695 N N . TYR A 1 210 ? -3.848 1.297 -8.398 1.00 94.69 210 TYR A N 1
ATOM 1696 C CA . TYR A 1 210 ? -2.436 1.014 -8.233 1.00 94.69 210 TYR A CA 1
ATOM 1697 C C . TYR A 1 210 ? -1.664 2.283 -7.884 1.00 94.69 210 TYR A C 1
ATOM 1699 O O . TYR A 1 210 ? -1.997 3.369 -8.355 1.00 94.69 210 TYR A O 1
ATOM 1707 N N . ILE A 1 211 ? -0.615 2.149 -7.087 1.00 94.56 211 ILE A N 1
ATOM 1708 C CA . ILE A 1 211 ? 0.443 3.146 -6.951 1.00 94.56 211 ILE A CA 1
ATOM 1709 C C . ILE A 1 211 ? 1.686 2.516 -7.559 1.00 94.56 211 ILE A C 1
ATOM 1711 O O . ILE A 1 211 ? 2.051 1.395 -7.211 1.00 94.56 211 ILE A O 1
ATOM 1715 N N . ILE A 1 212 ? 2.316 3.224 -8.486 1.00 93.69 212 ILE A N 1
ATOM 1716 C CA . ILE A 1 212 ? 3.557 2.782 -9.115 1.00 93.69 212 ILE A CA 1
ATOM 1717 C C . ILE A 1 212 ? 4.627 3.768 -8.694 1.00 93.69 212 ILE A C 1
ATOM 1719 O O . ILE A 1 212 ? 4.502 4.952 -9.003 1.00 93.69 212 ILE A O 1
ATOM 1723 N N . ASN A 1 213 ? 5.639 3.281 -7.982 1.00 92.75 213 ASN A N 1
ATOM 1724 C CA . ASN A 1 213 ? 6.823 4.044 -7.618 1.00 92.75 213 ASN A CA 1
ATOM 1725 C C . ASN A 1 213 ? 8.011 3.515 -8.401 1.00 92.75 213 ASN A C 1
ATOM 1727 O O . ASN A 1 213 ? 8.443 2.380 -8.204 1.00 92.75 213 ASN A O 1
ATOM 1731 N N . TYR A 1 214 ? 8.501 4.327 -9.317 1.00 90.75 214 TYR A N 1
ATOM 1732 C CA . TYR A 1 214 ? 9.590 3.988 -10.202 1.00 90.75 214 TYR A CA 1
ATOM 1733 C C . TYR A 1 214 ? 10.820 4.795 -9.806 1.00 90.75 214 TYR A C 1
ATOM 1735 O O . TYR A 1 214 ? 10.827 6.021 -9.901 1.00 90.75 214 TYR A O 1
ATOM 1743 N N . ASN A 1 215 ? 11.871 4.086 -9.413 1.00 88.31 215 ASN A N 1
ATOM 1744 C CA . ASN A 1 215 ? 13.166 4.646 -9.078 1.00 88.31 215 ASN A CA 1
ATOM 1745 C C . ASN A 1 215 ? 14.150 4.351 -10.209 1.00 88.31 215 ASN A C 1
ATOM 1747 O O . ASN A 1 215 ? 14.430 3.195 -10.541 1.00 88.31 215 ASN A O 1
ATOM 1751 N N . SER A 1 216 ? 14.678 5.423 -10.793 1.00 84.06 216 SER A N 1
ATOM 1752 C CA . SER A 1 216 ? 15.700 5.390 -11.833 1.00 84.06 216 SER A CA 1
ATOM 1753 C C . SER A 1 216 ? 17.013 5.886 -11.231 1.00 84.06 216 SER A C 1
ATOM 1755 O O . SER A 1 216 ? 17.250 7.095 -11.245 1.00 84.06 216 SER A O 1
ATOM 1757 N N . PRO A 1 217 ? 17.852 5.007 -10.654 1.00 69.56 217 PRO A N 1
ATOM 1758 C CA . PRO A 1 217 ? 19.100 5.429 -10.034 1.00 69.56 217 PRO A CA 1
ATOM 1759 C C . PRO A 1 217 ? 20.000 6.159 -11.040 1.00 69.56 217 PRO A C 1
ATOM 1761 O O . PRO A 1 217 ? 20.117 5.764 -12.198 1.00 69.56 217 PRO A O 1
ATOM 1764 N N . ASP A 1 218 ? 20.703 7.196 -10.576 1.00 64.56 218 ASP A N 1
ATOM 1765 C CA . ASP A 1 218 ? 21.622 7.985 -11.414 1.00 64.56 218 ASP A CA 1
ATOM 1766 C C . ASP A 1 218 ? 22.856 7.178 -11.885 1.00 64.56 218 ASP A C 1
ATOM 1768 O O . ASP A 1 218 ? 23.604 7.623 -12.757 1.00 64.56 218 ASP A O 1
ATOM 1772 N N . SER A 1 219 ? 23.093 5.984 -11.325 1.00 59.19 219 SER A N 1
ATOM 1773 C CA . SER A 1 219 ? 24.224 5.116 -11.671 1.00 59.19 219 SER A CA 1
ATOM 1774 C C . SER A 1 219 ? 23.794 3.911 -12.510 1.00 59.19 219 SER A C 1
ATOM 1776 O O . SER A 1 219 ? 22.903 3.165 -12.112 1.00 59.19 219 SER A O 1
ATOM 1778 N N . SER A 1 220 ? 24.526 3.632 -13.590 1.00 58.03 220 SER A N 1
ATOM 1779 C CA . SER A 1 220 ? 24.289 2.504 -14.507 1.00 58.03 220 SER A CA 1
ATOM 1780 C C . SER A 1 220 ? 24.504 1.105 -13.907 1.00 58.03 220 SER A C 1
ATOM 1782 O O . SER A 1 220 ? 24.354 0.114 -14.616 1.00 58.03 220 SER A O 1
ATOM 1784 N N . TYR A 1 221 ? 24.920 1.011 -12.641 1.00 56.31 221 TYR A N 1
ATOM 1785 C CA . TYR A 1 221 ? 25.245 -0.252 -11.971 1.00 56.31 221 TYR A CA 1
ATOM 1786 C C . TYR A 1 221 ? 24.044 -0.918 -11.298 1.00 56.31 221 TYR A C 1
ATOM 1788 O O . TYR A 1 221 ? 24.073 -2.128 -11.087 1.00 56.31 221 TYR A O 1
ATOM 1796 N N . TRP A 1 222 ? 23.002 -0.152 -10.972 1.00 61.28 222 TRP A N 1
ATOM 1797 C CA . TRP A 1 222 ? 21.805 -0.673 -10.320 1.00 61.28 222 TRP A CA 1
ATOM 1798 C C . TRP A 1 222 ? 20.651 -0.699 -11.321 1.00 61.28 222 TRP A C 1
ATOM 1800 O O . TRP A 1 222 ? 20.456 0.287 -12.035 1.00 61.28 222 TRP A O 1
ATOM 1810 N N . PRO A 1 223 ? 19.903 -1.814 -11.423 1.00 69.94 223 PRO A N 1
ATOM 1811 C CA . PRO A 1 223 ? 18.709 -1.839 -12.250 1.00 69.94 223 PRO A CA 1
ATOM 1812 C C . PRO A 1 223 ? 17.699 -0.818 -11.724 1.00 69.94 223 PRO A C 1
ATOM 1814 O O . PRO A 1 223 ? 17.658 -0.521 -10.528 1.00 69.94 223 PRO A O 1
ATOM 1817 N N . ASN A 1 224 ? 16.864 -0.306 -12.623 1.00 82.81 224 ASN A N 1
ATOM 1818 C CA . ASN A 1 224 ? 15.731 0.510 -12.217 1.00 82.81 224 ASN A CA 1
ATOM 1819 C C . ASN A 1 224 ? 14.806 -0.349 -11.352 1.00 82.81 224 ASN A C 1
ATOM 1821 O O . ASN A 1 224 ? 14.606 -1.537 -11.628 1.00 82.81 224 ASN A O 1
ATOM 1825 N N . HIS A 1 225 ? 14.248 0.252 -10.312 1.00 87.62 225 HIS A N 1
ATOM 1826 C CA . HIS A 1 225 ? 13.403 -0.444 -9.356 1.00 87.62 225 HIS A CA 1
ATOM 1827 C C . HIS A 1 225 ? 11.983 0.093 -9.449 1.00 87.62 225 HIS A C 1
ATOM 1829 O O . HIS A 1 225 ? 11.771 1.302 -9.478 1.00 87.62 225 HIS A O 1
ATOM 1835 N N . MET A 1 226 ? 11.004 -0.800 -9.496 1.00 90.25 226 MET A N 1
ATOM 1836 C CA . MET A 1 226 ? 9.596 -0.446 -9.531 1.00 90.25 226 MET A CA 1
ATOM 1837 C C . MET A 1 226 ? 8.879 -1.130 -8.377 1.00 90.25 226 MET A C 1
ATOM 1839 O O . MET A 1 226 ? 8.753 -2.350 -8.381 1.00 90.25 226 MET A O 1
ATOM 1843 N N . ARG A 1 227 ? 8.370 -0.339 -7.435 1.00 92.62 227 ARG A N 1
ATOM 1844 C CA . ARG A 1 227 ? 7.405 -0.811 -6.443 1.00 92.62 227 ARG A CA 1
ATOM 1845 C C . ARG A 1 227 ? 5.998 -0.623 -6.989 1.00 92.62 227 ARG A C 1
ATOM 1847 O O . ARG A 1 227 ? 5.639 0.469 -7.436 1.00 92.62 227 ARG A O 1
ATOM 1854 N N . MET A 1 228 ? 5.209 -1.684 -6.953 1.00 94.31 228 MET A N 1
ATOM 1855 C CA . MET A 1 228 ? 3.818 -1.708 -7.381 1.00 94.31 228 MET A CA 1
ATOM 1856 C C . MET A 1 228 ? 2.957 -2.013 -6.170 1.00 94.31 228 MET A C 1
ATOM 1858 O O . MET A 1 228 ? 3.136 -3.026 -5.503 1.00 94.31 228 MET A O 1
ATOM 1862 N N . ILE A 1 229 ? 2.010 -1.132 -5.893 1.00 96.06 229 ILE A N 1
ATOM 1863 C CA . ILE A 1 229 ? 1.103 -1.278 -4.763 1.00 96.06 229 ILE A CA 1
ATOM 1864 C C . ILE A 1 229 ? -0.304 -1.329 -5.309 1.00 96.06 229 ILE A C 1
ATOM 1866 O O . ILE A 1 229 ? -0.729 -0.405 -5.998 1.00 96.06 229 ILE A O 1
ATOM 1870 N N . ARG A 1 230 ? -1.051 -2.375 -4.984 1.00 96.81 230 ARG A N 1
ATOM 1871 C CA . ARG A 1 230 ? -2.492 -2.412 -5.213 1.00 96.81 230 ARG A CA 1
ATOM 1872 C C . ARG A 1 230 ? -3.207 -1.985 -3.945 1.00 96.81 230 ARG A C 1
ATOM 1874 O O . ARG A 1 230 ? -2.875 -2.479 -2.873 1.00 96.81 230 ARG A O 1
ATOM 1881 N N . TYR A 1 231 ? -4.189 -1.095 -4.068 1.00 97.25 231 TYR A N 1
ATOM 1882 C CA . TYR A 1 231 ? -4.950 -0.606 -2.922 1.00 97.25 231 TYR A CA 1
ATOM 1883 C C . TYR A 1 231 ? -6.459 -0.803 -3.067 1.00 97.25 231 TYR A C 1
ATOM 1885 O O . TYR A 1 231 ? -7.022 -0.804 -4.170 1.00 97.25 231 TYR A O 1
ATOM 1893 N N . TRP A 1 232 ? -7.117 -0.894 -1.913 1.00 97.19 232 TRP A N 1
ATOM 1894 C CA . TRP A 1 232 ? -8.565 -0.797 -1.752 1.00 97.19 232 TRP A CA 1
ATOM 1895 C C . TRP A 1 232 ? -8.873 0.085 -0.553 1.00 97.19 232 TRP A C 1
ATOM 1897 O O . TRP A 1 232 ? -8.299 -0.114 0.510 1.00 97.19 232 TRP A O 1
ATOM 1907 N N . ILE A 1 233 ? -9.773 1.047 -0.717 1.00 96.25 233 ILE A N 1
ATOM 1908 C CA . ILE A 1 233 ? -10.163 1.997 0.326 1.00 96.25 233 ILE A CA 1
ATOM 1909 C C . ILE A 1 233 ? -11.678 1.937 0.452 1.00 96.25 233 ILE A C 1
ATOM 1911 O O . ILE A 1 233 ? -12.405 2.222 -0.507 1.00 96.25 233 ILE A O 1
ATOM 1915 N N . PHE A 1 234 ? -12.145 1.532 1.627 1.00 94.19 234 PHE A N 1
ATOM 1916 C CA . PHE A 1 234 ? -13.560 1.483 1.956 1.00 94.19 234 PHE A CA 1
ATOM 1917 C C . PHE A 1 234 ? -14.125 2.896 2.140 1.00 94.19 234 PHE A C 1
ATOM 1919 O O . PHE A 1 234 ? -13.401 3.887 2.250 1.00 94.19 234 PHE A O 1
ATOM 1926 N N . SER A 1 235 ? -15.452 3.005 2.180 1.00 91.31 235 SER A N 1
ATOM 1927 C CA . SER A 1 235 ? -16.141 4.295 2.310 1.00 91.31 235 SER A CA 1
ATOM 1928 C C . SER A 1 235 ? -15.836 5.037 3.616 1.00 91.31 235 SER A C 1
ATOM 1930 O O . SER A 1 235 ? -16.081 6.235 3.703 1.00 91.31 235 SER A O 1
ATOM 1932 N N . ASP A 1 236 ? -15.332 4.334 4.629 1.00 91.00 236 ASP A N 1
ATOM 1933 C CA . ASP A 1 236 ? -14.906 4.882 5.917 1.00 91.00 236 ASP A CA 1
ATOM 1934 C C . ASP A 1 236 ? -13.401 5.230 5.962 1.00 91.00 236 ASP A C 1
ATOM 1936 O O . ASP A 1 236 ? -12.879 5.612 7.005 1.00 91.00 236 ASP A O 1
ATOM 1940 N N . GLY A 1 237 ? -12.685 5.115 4.842 1.00 92.38 237 GLY A N 1
ATOM 1941 C CA . GLY A 1 237 ? -11.264 5.448 4.752 1.00 92.38 237 GLY A CA 1
ATOM 1942 C C . GLY A 1 237 ? -10.309 4.356 5.226 1.00 92.38 237 GLY A C 1
ATOM 1943 O O . GLY A 1 237 ? -9.116 4.456 4.923 1.00 92.38 237 GLY A O 1
ATOM 1944 N N . VAL A 1 238 ? -10.802 3.295 5.880 1.00 95.19 238 VAL A N 1
ATOM 1945 C CA . VAL A 1 238 ? -9.984 2.106 6.140 1.00 95.19 238 VAL A CA 1
ATOM 1946 C C . VAL A 1 238 ? -9.546 1.545 4.798 1.00 95.19 238 VAL A C 1
ATOM 1948 O O . VAL A 1 238 ? -10.356 1.390 3.877 1.00 95.19 238 VAL A O 1
ATOM 1951 N N . GLY A 1 239 ? -8.256 1.269 4.663 1.00 96.69 239 GLY A N 1
ATOM 1952 C CA . GLY A 1 239 ? -7.714 0.807 3.399 1.00 96.69 239 GLY A CA 1
ATOM 1953 C C . GLY A 1 239 ? -6.659 -0.262 3.562 1.00 96.69 239 GLY A C 1
ATOM 1954 O O . GLY A 1 239 ? -6.026 -0.391 4.606 1.00 96.69 239 GLY A O 1
ATOM 1955 N N . ILE A 1 240 ? -6.519 -1.042 2.501 1.00 97.50 240 ILE A N 1
ATOM 1956 C CA . ILE A 1 240 ? -5.665 -2.216 2.409 1.00 97.50 240 ILE A CA 1
ATOM 1957 C C . ILE A 1 240 ? -4.697 -1.998 1.260 1.00 97.50 240 ILE A C 1
ATOM 1959 O O . ILE A 1 240 ? -5.110 -1.521 0.198 1.00 97.50 240 ILE A O 1
ATOM 1963 N N . THR A 1 241 ? -3.446 -2.401 1.450 1.00 97.88 241 THR A N 1
ATOM 1964 C CA . THR A 1 241 ? -2.447 -2.444 0.386 1.00 97.88 241 THR A CA 1
ATOM 1965 C C . THR A 1 241 ? -1.813 -3.818 0.271 1.00 97.88 241 THR A C 1
ATOM 1967 O O . THR A 1 241 ? -1.685 -4.564 1.241 1.00 97.88 241 THR A O 1
ATOM 1970 N N . VAL A 1 242 ? -1.425 -4.152 -0.952 1.00 97.12 242 VAL A N 1
ATOM 1971 C CA . VAL A 1 242 ? -0.564 -5.289 -1.268 1.00 97.12 242 VAL A CA 1
ATOM 1972 C C . VAL A 1 242 ? 0.553 -4.761 -2.142 1.00 97.12 242 VAL A C 1
ATOM 1974 O O . VAL A 1 242 ? 0.284 -4.035 -3.101 1.00 97.12 242 VAL A O 1
ATOM 1977 N N . GLU A 1 243 ? 1.787 -5.096 -1.793 1.00 92.88 243 GLU A N 1
ATOM 1978 C CA . GLU A 1 243 ? 2.982 -4.532 -2.414 1.00 92.88 243 GLU A CA 1
ATOM 1979 C C . GLU A 1 243 ? 3.807 -5.643 -3.061 1.00 92.88 243 GLU A C 1
ATOM 1981 O O . GLU A 1 243 ? 3.994 -6.703 -2.466 1.00 92.88 243 GLU A O 1
ATOM 1986 N N . ASP A 1 244 ? 4.293 -5.392 -4.273 1.00 89.75 244 ASP A N 1
ATOM 1987 C CA . ASP A 1 244 ? 5.286 -6.225 -4.948 1.00 89.75 244 ASP A CA 1
ATOM 1988 C C . ASP A 1 244 ? 6.330 -5.323 -5.617 1.00 89.75 244 ASP A C 1
ATOM 1990 O O . ASP A 1 244 ? 6.063 -4.168 -5.965 1.00 89.75 244 ASP A O 1
ATOM 1994 N N . ASP A 1 245 ? 7.528 -5.854 -5.806 1.00 88.69 245 ASP A N 1
ATOM 1995 C CA . ASP A 1 245 ? 8.681 -5.122 -6.306 1.00 88.69 245 ASP A CA 1
ATOM 1996 C C . ASP A 1 245 ? 9.240 -5.809 -7.562 1.00 88.69 245 ASP A C 1
ATOM 1998 O O . ASP A 1 245 ? 9.317 -7.035 -7.674 1.00 88.69 245 ASP A O 1
ATOM 2002 N N . ALA A 1 246 ? 9.665 -5.010 -8.538 1.00 85.94 246 ALA A N 1
ATOM 2003 C CA . ALA A 1 246 ? 10.274 -5.495 -9.768 1.00 85.94 246 ALA A CA 1
ATOM 2004 C C . ALA A 1 246 ? 11.552 -4.733 -10.109 1.00 85.94 246 ALA A C 1
ATOM 2006 O O . ALA A 1 246 ? 11.595 -3.503 -10.133 1.00 85.94 246 ALA A O 1
ATOM 2007 N N . ASN A 1 247 ? 12.577 -5.490 -10.497 1.00 85.25 247 ASN A N 1
ATOM 2008 C CA . ASN A 1 247 ? 13.730 -4.946 -11.203 1.00 85.25 247 ASN A CA 1
ATOM 2009 C C . ASN A 1 247 ? 13.386 -4.818 -12.687 1.00 85.25 247 ASN A C 1
ATOM 2011 O O . ASN A 1 247 ? 13.118 -5.821 -13.362 1.00 85.25 247 ASN A O 1
ATOM 2015 N N . VAL A 1 248 ? 13.425 -3.594 -13.201 1.00 82.00 248 VAL A N 1
ATOM 2016 C CA . VAL A 1 248 ? 13.006 -3.274 -14.565 1.00 82.00 248 VAL A CA 1
ATOM 2017 C C . VAL A 1 248 ? 14.189 -2.831 -15.420 1.00 82.00 248 VAL A C 1
ATOM 2019 O O . VAL A 1 248 ? 15.136 -2.191 -14.964 1.00 82.00 248 VAL A O 1
ATOM 2022 N N . THR A 1 249 ? 14.147 -3.213 -16.694 1.00 70.50 249 THR A N 1
ATOM 2023 C CA . THR A 1 249 ? 15.159 -2.846 -17.689 1.00 70.50 249 THR A CA 1
ATOM 2024 C C . THR A 1 249 ? 14.625 -1.743 -18.593 1.00 70.50 249 THR A C 1
ATOM 2026 O O . THR A 1 249 ? 13.525 -1.870 -19.128 1.00 70.50 249 THR A O 1
ATOM 2029 N N . GLY A 1 250 ? 15.429 -0.703 -18.822 1.00 71.44 250 GLY A N 1
ATOM 2030 C CA . GLY A 1 250 ? 15.055 0.448 -19.648 1.00 71.44 250 GLY A CA 1
ATOM 2031 C C . GLY A 1 250 ? 14.374 1.562 -18.854 1.00 71.44 250 GLY A C 1
ATOM 2032 O O . GLY A 1 250 ? 14.095 1.414 -17.668 1.00 71.44 250 GLY A O 1
ATOM 2033 N N . THR A 1 251 ? 14.138 2.698 -19.508 1.00 73.88 251 THR A N 1
ATOM 2034 C CA . THR A 1 251 ? 13.563 3.890 -18.873 1.00 73.88 251 THR A CA 1
ATOM 2035 C C . THR A 1 251 ? 12.059 3.941 -19.096 1.00 73.88 251 THR A C 1
ATOM 2037 O O . THR A 1 251 ? 11.607 3.885 -20.241 1.00 73.88 251 THR A O 1
ATOM 2040 N N . LEU A 1 252 ? 11.298 4.088 -18.012 1.00 79.00 252 LEU A N 1
ATOM 2041 C CA . LEU A 1 252 ? 9.863 4.342 -18.061 1.00 79.00 252 LEU A CA 1
ATOM 2042 C C . LEU A 1 252 ? 9.581 5.784 -17.627 1.00 79.00 252 LEU A C 1
ATOM 2044 O O . LEU A 1 252 ? 10.053 6.231 -16.584 1.00 79.00 252 LEU A O 1
ATOM 2048 N N . THR A 1 253 ? 8.806 6.514 -18.422 1.00 74.50 253 THR A N 1
ATOM 2049 C CA . THR A 1 253 ? 8.388 7.888 -18.115 1.00 74.50 253 THR A CA 1
ATOM 2050 C C . THR A 1 253 ? 6.891 7.933 -17.864 1.00 74.50 253 THR A C 1
ATOM 2052 O O . THR A 1 253 ? 6.132 7.329 -18.618 1.00 74.50 253 THR A O 1
ATOM 2055 N N . SER A 1 254 ? 6.464 8.700 -16.864 1.00 71.31 254 SER A N 1
ATOM 2056 C CA . SER A 1 254 ? 5.051 8.986 -16.612 1.00 71.31 254 SER A CA 1
ATOM 2057 C C . SER A 1 254 ? 4.714 10.427 -17.001 1.00 71.31 254 SER A C 1
ATOM 2059 O O . SER A 1 254 ? 5.441 11.354 -16.645 1.00 71.31 254 SER A O 1
ATOM 2061 N N . ASP A 1 255 ? 3.591 10.622 -17.698 1.00 67.25 255 ASP A N 1
ATOM 2062 C CA . ASP A 1 255 ? 2.954 11.935 -17.831 1.00 67.25 255 ASP A CA 1
ATOM 2063 C C . ASP A 1 255 ? 1.864 12.081 -16.763 1.00 67.25 255 ASP A C 1
ATOM 2065 O O . ASP A 1 255 ? 0.821 11.420 -16.807 1.00 67.25 255 ASP A O 1
ATOM 2069 N N . ASN A 1 256 ? 2.091 12.965 -15.794 1.00 58.94 256 ASN A N 1
ATOM 2070 C CA . ASN A 1 256 ? 1.175 13.190 -14.676 1.00 58.94 256 ASN A CA 1
ATOM 2071 C C . ASN A 1 256 ? -0.111 13.933 -15.084 1.00 58.94 256 ASN A C 1
ATOM 2073 O O . ASN A 1 256 ? -1.031 14.022 -14.278 1.00 58.94 256 ASN A O 1
ATOM 2077 N N . LYS A 1 257 ? -0.204 14.453 -16.317 1.00 59.44 257 LYS A N 1
ATOM 2078 C CA . LYS A 1 257 ? -1.377 15.198 -16.808 1.00 59.44 257 LYS A CA 1
ATOM 2079 C C . LYS A 1 257 ? -2.361 14.348 -17.612 1.00 59.44 257 LYS A C 1
ATOM 2081 O O . LYS A 1 257 ? -3.473 14.802 -17.875 1.00 59.44 257 LYS A O 1
ATOM 2086 N N . LYS A 1 258 ? -1.969 13.139 -18.020 1.00 62.50 258 LYS A N 1
ATOM 2087 C CA . LYS A 1 258 ? -2.808 12.244 -18.823 1.00 62.50 258 LYS A CA 1
ATOM 2088 C C . LYS A 1 258 ? -3.688 11.375 -17.919 1.00 62.50 258 LYS A C 1
ATOM 2090 O O . LYS A 1 258 ? -3.199 10.800 -16.942 1.00 62.50 258 LYS A O 1
ATOM 2095 N N . SER A 1 259 ? -4.971 11.263 -18.274 1.00 62.69 259 SER A N 1
ATOM 2096 C CA . SER A 1 259 ? -5.904 10.318 -17.656 1.00 62.69 259 SER A CA 1
ATOM 2097 C C . SER A 1 259 ? -5.431 8.882 -17.864 1.00 62.69 259 SER A C 1
ATOM 2099 O O . SER A 1 259 ? -5.007 8.526 -18.963 1.00 62.69 259 SER A O 1
ATOM 2101 N N . THR A 1 260 ? -5.538 8.071 -16.817 1.00 67.56 260 THR A N 1
ATOM 2102 C CA . THR A 1 260 ? -5.133 6.664 -16.819 1.00 67.56 260 THR A CA 1
ATOM 2103 C C . THR A 1 260 ? -5.918 5.848 -17.837 1.00 67.56 260 THR A C 1
ATOM 2105 O O . THR A 1 260 ? -7.148 5.894 -17.864 1.00 67.56 260 THR A O 1
ATOM 2108 N N . THR A 1 261 ? -5.202 5.061 -18.633 1.00 76.25 261 THR A N 1
ATOM 2109 C CA . THR A 1 261 ? -5.768 4.079 -19.561 1.00 76.25 261 THR A CA 1
ATOM 2110 C C . THR A 1 261 ? -5.304 2.667 -19.202 1.00 76.25 261 THR A C 1
ATOM 2112 O O . THR A 1 261 ? -4.270 2.492 -18.558 1.00 76.25 261 THR A O 1
ATOM 2115 N N . GLN A 1 262 ? -6.055 1.646 -19.629 1.00 81.62 262 GLN A N 1
ATOM 2116 C CA . GLN A 1 262 ? -5.619 0.250 -19.499 1.00 81.62 262 GLN A CA 1
ATOM 2117 C C . GLN A 1 262 ? -4.286 0.013 -20.229 1.00 81.62 262 GLN A C 1
ATOM 2119 O O . GLN A 1 262 ? -3.433 -0.705 -19.723 1.00 81.62 262 GLN A O 1
ATOM 2124 N N . GLU A 1 263 ? -4.065 0.700 -21.354 1.00 84.94 263 GLU A N 1
ATOM 2125 C CA . GLU A 1 263 ? -2.807 0.647 -22.106 1.00 84.94 263 GLU A CA 1
ATOM 2126 C C . GLU A 1 263 ? -1.599 1.063 -21.252 1.00 84.94 263 GLU A C 1
ATOM 2128 O O . GLU A 1 263 ? -0.543 0.438 -21.337 1.00 84.94 263 GLU A O 1
ATOM 2133 N N . ASP A 1 264 ? -1.747 2.080 -20.392 1.00 84.50 264 ASP A N 1
ATOM 2134 C CA . ASP A 1 264 ? -0.664 2.508 -19.499 1.00 84.50 264 ASP A CA 1
ATOM 2135 C C . ASP A 1 264 ? -0.307 1.387 -18.500 1.00 84.50 264 ASP A C 1
ATOM 2137 O O . ASP A 1 264 ? 0.872 1.110 -18.270 1.00 84.50 264 ASP A O 1
ATOM 2141 N N . LEU A 1 265 ? -1.313 0.696 -17.947 1.00 87.62 265 LEU A N 1
ATOM 2142 C CA . LEU A 1 265 ? -1.107 -0.446 -17.048 1.00 87.62 265 LEU A CA 1
ATOM 2143 C C . LEU A 1 265 ? -0.482 -1.641 -17.777 1.00 87.62 265 LEU A C 1
ATOM 2145 O O . LEU A 1 265 ? 0.400 -2.294 -17.223 1.00 87.62 265 LEU A O 1
ATOM 2149 N N . ASP A 1 266 ? -0.866 -1.899 -19.027 1.00 89.50 266 ASP A N 1
ATOM 2150 C CA . ASP A 1 266 ? -0.302 -2.986 -19.832 1.00 89.50 266 ASP A CA 1
ATOM 2151 C C . ASP A 1 266 ? 1.187 -2.744 -20.140 1.00 89.50 266 ASP A C 1
ATOM 2153 O O . ASP A 1 266 ? 2.006 -3.668 -20.077 1.00 89.50 266 ASP A O 1
ATOM 2157 N N . VAL A 1 267 ? 1.571 -1.489 -20.410 1.00 89.25 267 VAL A N 1
ATOM 2158 C CA . VAL A 1 267 ? 2.980 -1.095 -20.564 1.00 89.25 267 VAL A CA 1
ATOM 2159 C C . VAL A 1 267 ? 3.742 -1.327 -19.262 1.00 89.25 267 VAL A C 1
ATOM 2161 O O . VAL A 1 267 ? 4.800 -1.958 -19.279 1.00 89.25 267 VAL A O 1
ATOM 2164 N N . ILE A 1 268 ? 3.207 -0.876 -18.127 1.00 90.06 268 ILE A N 1
ATOM 2165 C CA . ILE A 1 268 ? 3.835 -1.073 -16.812 1.00 90.06 268 ILE A CA 1
ATOM 2166 C C . ILE A 1 268 ? 3.983 -2.566 -16.501 1.00 90.06 268 ILE A C 1
ATOM 2168 O O . ILE A 1 268 ? 5.044 -3.004 -16.052 1.00 90.06 268 ILE A O 1
ATOM 2172 N N . ASN A 1 269 ? 2.968 -3.371 -16.810 1.00 91.19 269 ASN A N 1
ATOM 2173 C CA . ASN A 1 269 ? 3.004 -4.815 -16.617 1.00 91.19 269 ASN A CA 1
ATOM 2174 C C . ASN A 1 269 ? 4.094 -5.480 -17.470 1.00 91.19 269 ASN A C 1
ATOM 2176 O O . ASN A 1 269 ? 4.855 -6.320 -16.992 1.00 91.19 269 ASN A O 1
ATOM 2180 N N . LYS A 1 270 ? 4.241 -5.055 -18.729 1.00 89.44 270 LYS A N 1
ATOM 2181 C CA . LYS A 1 270 ? 5.313 -5.537 -19.608 1.00 89.44 270 LYS A CA 1
ATOM 2182 C C . LYS A 1 270 ? 6.701 -5.199 -19.054 1.00 89.44 270 LYS A C 1
ATOM 2184 O O . LYS A 1 270 ? 7.580 -6.059 -19.056 1.00 89.44 270 LYS A O 1
ATOM 2189 N N . TYR A 1 271 ? 6.905 -3.972 -18.574 1.00 87.56 271 TYR A N 1
ATOM 2190 C CA . TYR A 1 271 ? 8.189 -3.536 -18.007 1.00 87.56 271 TYR A CA 1
ATOM 2191 C C . TYR A 1 271 ? 8.525 -4.239 -16.689 1.00 87.56 271 TYR A C 1
ATOM 2193 O O . TYR A 1 271 ? 9.682 -4.586 -16.456 1.00 87.56 271 TYR A O 1
ATOM 2201 N N . SER A 1 272 ? 7.512 -4.499 -15.864 1.00 88.19 272 SER A N 1
ATOM 2202 C CA . SER A 1 272 ? 7.626 -5.251 -14.610 1.00 88.19 272 SER A CA 1
ATOM 2203 C C . SER A 1 272 ? 7.616 -6.773 -14.802 1.00 88.19 272 SER A C 1
ATOM 2205 O O . SER A 1 272 ? 7.590 -7.514 -13.824 1.00 88.19 272 SER A O 1
ATOM 2207 N N . LYS A 1 273 ? 7.686 -7.261 -16.052 1.00 88.25 273 LYS A N 1
ATOM 2208 C CA . LYS A 1 273 ? 7.727 -8.691 -16.408 1.00 88.25 273 LYS A CA 1
ATOM 2209 C C . LYS A 1 273 ? 6.530 -9.496 -15.882 1.00 88.25 273 LYS A C 1
ATOM 2211 O O . LYS A 1 273 ? 6.690 -10.655 -15.521 1.00 88.25 273 LYS A O 1
ATOM 2216 N N . GLY A 1 274 ? 5.340 -8.901 -15.863 1.00 88.94 274 GLY A N 1
ATOM 2217 C CA . GLY A 1 274 ? 4.104 -9.572 -15.449 1.00 88.94 274 GLY A CA 1
ATOM 2218 C C . GLY A 1 274 ? 3.710 -9.350 -13.988 1.00 88.94 274 GLY A C 1
ATOM 2219 O O . GLY A 1 274 ? 2.607 -9.727 -13.607 1.00 88.94 274 GLY A O 1
ATOM 2220 N N . LYS A 1 275 ? 4.560 -8.705 -13.180 1.00 89.19 275 LYS A N 1
ATOM 2221 C CA . LYS A 1 275 ? 4.347 -8.529 -11.734 1.00 89.19 275 LYS A CA 1
ATOM 2222 C C . LYS A 1 275 ? 3.090 -7.733 -11.380 1.00 89.19 275 LYS A C 1
ATOM 2224 O O . LYS A 1 275 ? 2.364 -8.086 -10.455 1.00 89.19 275 LYS A O 1
ATOM 2229 N N . LEU A 1 276 ? 2.766 -6.697 -12.157 1.00 91.69 276 LEU A N 1
ATOM 2230 C CA . LEU A 1 276 ? 1.504 -5.975 -11.980 1.00 91.69 276 LEU A CA 1
ATOM 2231 C C . LEU A 1 276 ? 0.289 -6.879 -12.266 1.00 91.69 276 LEU A C 1
ATOM 2233 O O . LEU A 1 276 ? -0.722 -6.803 -11.570 1.00 91.69 276 LEU A O 1
ATOM 2237 N N . GLY A 1 277 ? 0.396 -7.747 -13.274 1.00 91.31 277 GLY A N 1
ATOM 2238 C CA . GLY A 1 277 ? -0.602 -8.760 -13.607 1.00 91.31 277 GLY A CA 1
ATOM 2239 C C . GLY A 1 277 ? -0.773 -9.790 -12.493 1.00 91.31 277 GLY A C 1
ATOM 2240 O O . GLY A 1 277 ? -1.903 -10.105 -12.139 1.00 91.31 277 GLY A O 1
ATOM 2241 N N . GLU A 1 278 ? 0.318 -10.231 -11.865 1.00 91.19 278 GLU A N 1
ATOM 2242 C CA . GLU A 1 278 ? 0.268 -11.112 -10.690 1.00 91.19 278 GLU A CA 1
ATOM 2243 C C . GLU A 1 278 ? -0.523 -10.460 -9.545 1.00 91.19 278 GLU A C 1
ATOM 2245 O O . GLU A 1 278 ? -1.449 -11.071 -9.013 1.00 91.19 278 GLU A O 1
ATOM 2250 N N . LEU A 1 279 ? -0.258 -9.187 -9.219 1.00 92.12 279 LEU A N 1
ATOM 2251 C CA . LEU A 1 279 ? -1.062 -8.442 -8.238 1.00 92.12 279 LEU A CA 1
ATOM 2252 C C . LEU A 1 279 ? -2.536 -8.335 -8.649 1.00 92.12 279 LEU A C 1
ATOM 2254 O O . LEU A 1 279 ? -3.425 -8.335 -7.789 1.00 92.12 279 LEU A O 1
ATOM 2258 N N . GLN A 1 280 ? -2.808 -8.214 -9.950 1.00 91.62 280 GLN A N 1
ATOM 2259 C CA . GLN A 1 280 ? -4.163 -8.136 -10.484 1.00 91.62 280 GLN A CA 1
ATOM 2260 C C . GLN A 1 280 ? -4.933 -9.455 -10.309 1.00 91.62 280 GLN A C 1
ATOM 2262 O O . GLN A 1 280 ? -6.090 -9.449 -9.878 1.00 91.62 280 GLN A O 1
ATOM 2267 N N . GLU A 1 281 ? -4.292 -10.567 -10.653 1.00 92.56 281 GLU A N 1
ATOM 2268 C CA . GLU A 1 281 ? -4.882 -11.904 -10.715 1.00 92.56 281 GLU A CA 1
ATOM 2269 C C . GLU A 1 281 ? -4.960 -12.579 -9.344 1.00 92.56 281 GLU A C 1
ATOM 2271 O O . GLU A 1 281 ? -5.957 -13.240 -9.041 1.00 92.56 281 GLU A O 1
ATOM 2276 N N . ASN A 1 282 ? -3.942 -12.382 -8.503 1.00 95.25 282 ASN A N 1
ATOM 2277 C CA . ASN A 1 282 ? -3.813 -13.077 -7.225 1.00 95.25 282 ASN A CA 1
ATOM 2278 C C . ASN A 1 282 ? -4.661 -12.459 -6.114 1.00 95.25 282 ASN A C 1
ATOM 2280 O O . ASN A 1 282 ? -4.981 -13.148 -5.155 1.00 95.25 282 ASN A O 1
ATOM 2284 N N . TYR A 1 283 ? -5.054 -11.190 -6.229 1.00 96.19 283 TYR A N 1
ATOM 2285 C CA . TYR A 1 283 ? -5.785 -10.491 -5.173 1.00 96.19 283 TYR A CA 1
ATOM 2286 C C . TYR A 1 283 ? -7.098 -9.919 -5.694 1.00 96.19 283 TYR A C 1
ATOM 2288 O O . TYR A 1 283 ? -7.113 -8.970 -6.466 1.00 96.19 283 TYR A O 1
ATOM 2296 N N . GLU A 1 284 ? -8.238 -10.448 -5.267 1.00 95.38 284 GLU A N 1
ATOM 2297 C CA . GLU A 1 284 ? -9.539 -9.976 -5.749 1.00 95.38 284 GLU A CA 1
ATOM 2298 C C . GLU A 1 284 ? -10.460 -9.574 -4.601 1.00 95.38 284 GLU A C 1
ATOM 2300 O O . GLU A 1 284 ? -10.943 -10.414 -3.845 1.00 95.38 284 GLU A O 1
ATOM 2305 N N . MET A 1 285 ? -10.763 -8.277 -4.514 1.00 96.38 285 MET A N 1
ATOM 2306 C CA . MET A 1 285 ? -11.791 -7.772 -3.607 1.00 96.38 285 MET A CA 1
ATOM 2307 C C . MET A 1 285 ? -13.186 -8.125 -4.128 1.00 96.38 285 MET A C 1
ATOM 2309 O O . MET A 1 285 ? -13.547 -7.795 -5.263 1.00 96.38 285 MET A O 1
ATOM 2313 N N . THR A 1 286 ? -13.999 -8.731 -3.269 1.00 95.69 286 THR A N 1
ATOM 2314 C CA . THR A 1 286 ? -15.386 -9.102 -3.557 1.00 95.69 286 THR A CA 1
ATOM 2315 C C . THR A 1 286 ? -16.324 -8.660 -2.438 1.00 95.69 286 THR A C 1
ATOM 2317 O O . THR A 1 286 ? -15.909 -8.422 -1.303 1.00 95.69 286 THR A O 1
ATOM 2320 N N . LYS A 1 287 ? -17.607 -8.501 -2.777 1.00 94.88 287 LYS A N 1
ATOM 2321 C CA . LYS A 1 287 ? -18.667 -8.197 -1.815 1.00 94.88 287 LYS A CA 1
ATOM 2322 C C . LYS A 1 287 ? -19.370 -9.492 -1.417 1.00 94.88 287 LYS A C 1
ATOM 2324 O O . LYS A 1 287 ? -19.865 -10.208 -2.290 1.00 94.88 287 LYS A O 1
ATOM 2329 N N . ILE A 1 288 ? -19.439 -9.754 -0.118 1.00 90.81 288 ILE A N 1
ATOM 2330 C CA . ILE A 1 288 ? -20.165 -10.890 0.451 1.00 90.81 288 ILE A CA 1
ATOM 2331 C C . ILE A 1 288 ? -21.663 -10.609 0.281 1.00 90.81 288 ILE A C 1
ATOM 2333 O O . ILE A 1 288 ? -22.131 -9.506 0.581 1.00 90.81 288 ILE A O 1
ATOM 2337 N N . LYS A 1 289 ? -22.387 -11.579 -0.282 1.00 73.50 289 LYS A N 1
ATOM 2338 C CA . LYS A 1 289 ? -23.839 -11.500 -0.489 1.00 73.50 289 LYS A CA 1
ATOM 2339 C C . LYS A 1 289 ? -24.608 -11.746 0.799 1.00 73.50 289 LYS A C 1
ATOM 2341 O O . LYS A 1 289 ? -24.173 -12.625 1.573 1.00 73.50 289 LYS A O 1
#

Sequence (289 aa):
MKKVKNIKRISFTQSFDELFEKPKLKTFESRKVKIWSLIAVAIVAFFASAPFLTVIVVTITTQSIINNSQKKIDKIKASQPYTEHDILKENLFLLHKPDYSNASPYTFKITSDKINFGNGFELNIKNSEGLNQYFKQDDFKIKAESGYSSMEQLAQYDFPNPNYKEMSSPISVFISGNLIESYEIQID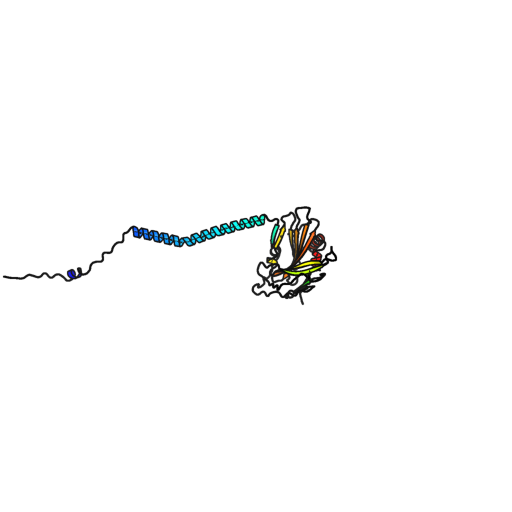KAKGSWAKVYQLPDKWGVKTGYIINYNSPDSSYWPNHMRMIRYWIFSDGVGITVEDDANVTGTLTSDNKKSTTQEDLDVINKYSKGKLGELQENYEMTKIK

Secondary structure (DSSP, 8-state):
-----PPPPPPHHHHHTTS-PPP-------HHHHHHHHHHHHHHHHHHHHHHHHHHHHHHHHHHHHHHHHHHHHHHHHHSSEEEE-HHHHH---SS---TTSPPPP--EE-SSEEE-SSSEEEEE-S--EE-TT----S------SS----EEEEEEEEE-SS-TT-EEEEEEEEETTHHHH--EEEESSTT-EEEEEEPPPBTTBEEEEEEEEE--SSTTS-EEEEEEEEEE-TTS-EEEEEEEEEE-S-----TTSPP-HHHHHHHHHHTTTHHHHHHHHEEEEE--

Foldseek 3Di:
DDDDDDDDDDDPVVVVVVPDDDDDPDDPPDPVVVVVVVVVVVVVVCVVCVVVVVVVVCVVVVVVVVVVVVVVVVVVQVPDQWHKDLQLLVPDDFPDADPQVPWDWWDWDAWFFWIDRNPQKIKGFPQFPGFDPPDDDDPDTETAHDAEWDWAFPTKTWHQDPVDRVGTDIWTKIKTSASSRHDMDIFGPAPQWDKHWQWDDQDPQKTWTKIWTWADHNDPPAFIKIKIKIKIAHSNRIMMIIIDMARFDDGDHDDRPDHDDVVVVVVVCVRRVNVSVCVVPRIDMDGHD

Organism: Lactococcus lactis subsp. lactis (NCBI:txid1360)

Radius of gyration: 41.99 Å; chains: 1; bounding box: 49×125×130 Å

pLDDT: mean 79.66, std 16.03, range [33.56, 97.88]